Protein AF-A0A7S4VR65-F1 (afdb_monomer)

Secondary structure (DSSP, 8-state):
---HHHHHHHHH--TTS----STT-HHHHHHHHHHHHHHHHTT---SSS---SHHHHHHHHHHHHHHHHHHHHHHHHHHHHHHHHHHHHHHHHHHHHHHHHHHHHHTTS-GGGGT---HHHHHHHHHHHHHHHHHHHHHTTS-------SS-TT-GGGGGS-HHHHHHHHHHHHHHHHHTSTTTSTTTS-HHHHHHHHHH-------TT-----SSTT-TT-S--EE--SSEEEEESS-TT--------EEEEETT-EESHHHHHHHTT----

Structure (mmCIF, N/CA/C/O backbone):
data_AF-A0A7S4VR65-F1
#
_entry.id   AF-A0A7S4VR65-F1
#
loop_
_atom_site.group_PDB
_atom_site.id
_atom_site.type_symbol
_atom_site.label_atom_id
_atom_site.label_alt_id
_atom_site.label_comp_id
_atom_site.label_asym_id
_atom_site.label_entity_id
_atom_site.label_seq_id
_atom_site.pdbx_PDB_ins_code
_atom_site.Cartn_x
_atom_site.Cartn_y
_atom_site.Cartn_z
_atom_site.occupancy
_atom_site.B_iso_or_equiv
_atom_site.auth_seq_id
_atom_site.auth_comp_id
_atom_site.auth_asym_id
_atom_site.auth_atom_id
_atom_site.pdbx_PDB_model_num
ATOM 1 N N . ARG A 1 1 ? 25.506 2.564 -49.498 1.00 58.53 1 ARG A N 1
ATOM 2 C CA . ARG A 1 1 ? 24.181 1.894 -49.410 1.00 58.53 1 ARG A CA 1
ATOM 3 C C . ARG A 1 1 ? 23.231 2.869 -48.730 1.00 58.53 1 ARG A C 1
ATOM 5 O O . ARG A 1 1 ? 23.648 3.461 -47.743 1.00 58.53 1 ARG A O 1
ATOM 12 N N . ASN A 1 2 ? 22.026 3.068 -49.264 1.00 75.62 2 ASN A N 1
ATOM 13 C CA . ASN A 1 2 ? 21.036 3.953 -48.647 1.00 75.62 2 ASN A CA 1
ATOM 14 C C . ASN A 1 2 ? 20.451 3.271 -47.409 1.00 75.62 2 ASN A C 1
ATOM 16 O O . ASN A 1 2 ? 19.831 2.218 -47.537 1.00 75.62 2 ASN A O 1
ATOM 20 N N . ASN A 1 3 ? 20.673 3.877 -46.246 1.00 84.75 3 ASN A N 1
ATOM 21 C CA . ASN A 1 3 ? 20.182 3.431 -44.945 1.00 84.75 3 ASN A CA 1
ATOM 22 C C . ASN A 1 3 ? 19.358 4.569 -44.321 1.00 84.75 3 ASN A C 1
ATOM 24 O O . ASN A 1 3 ? 19.539 5.731 -44.690 1.00 84.75 3 ASN A O 1
ATOM 28 N N . TRP A 1 4 ? 18.528 4.263 -43.328 1.00 86.25 4 TRP A N 1
ATOM 29 C CA . TRP A 1 4 ? 17.718 5.239 -42.584 1.00 86.25 4 TRP A CA 1
ATOM 30 C C . TRP A 1 4 ? 18.481 6.471 -42.050 1.00 86.25 4 TRP A C 1
ATOM 32 O O . TRP A 1 4 ? 17.972 7.581 -42.144 1.00 86.25 4 TRP A O 1
ATOM 42 N N . ILE A 1 5 ? 19.726 6.323 -41.576 1.00 86.75 5 ILE A N 1
ATOM 43 C CA . ILE A 1 5 ? 20.562 7.456 -41.113 1.00 86.75 5 ILE A CA 1
ATOM 44 C C . ILE A 1 5 ? 20.920 8.407 -42.264 1.00 86.75 5 ILE A C 1
ATOM 46 O O . ILE A 1 5 ? 20.886 9.621 -42.096 1.00 86.75 5 ILE A O 1
ATOM 50 N N . LEU A 1 6 ? 21.242 7.861 -43.441 1.00 87.00 6 LEU A N 1
ATOM 51 C CA . LEU A 1 6 ? 21.555 8.668 -44.623 1.00 87.00 6 LEU A CA 1
ATOM 52 C C . LEU A 1 6 ? 20.297 9.374 -45.144 1.00 87.00 6 LEU A C 1
ATOM 54 O O . LEU A 1 6 ? 20.358 10.530 -45.545 1.00 87.00 6 LEU A O 1
ATOM 58 N N . PHE A 1 7 ? 19.150 8.690 -45.101 1.00 86.56 7 PHE A N 1
ATOM 59 C CA . PHE A 1 7 ? 17.857 9.283 -45.437 1.00 86.56 7 PHE A CA 1
ATOM 60 C C . PHE A 1 7 ? 17.482 10.414 -44.471 1.00 86.56 7 PHE A C 1
ATOM 62 O O . PHE A 1 7 ? 17.025 11.466 -44.908 1.00 86.56 7 PHE A O 1
ATOM 69 N N . TRP A 1 8 ? 17.715 10.227 -43.171 1.00 88.25 8 TRP A N 1
ATOM 70 C CA . TRP A 1 8 ? 17.503 11.269 -42.172 1.00 88.25 8 TRP A CA 1
ATOM 71 C C . TRP A 1 8 ? 18.393 12.487 -42.429 1.00 88.25 8 TRP A C 1
ATOM 73 O O . TRP A 1 8 ? 17.874 13.600 -42.480 1.00 88.25 8 TRP A O 1
ATOM 83 N N . TYR A 1 9 ? 19.693 12.269 -42.658 1.00 87.56 9 TYR A N 1
ATOM 84 C CA . TYR A 1 9 ? 20.660 13.331 -42.943 1.00 87.56 9 TYR A CA 1
ATOM 85 C C . TYR A 1 9 ? 20.252 14.156 -44.166 1.00 87.56 9 TYR A C 1
ATOM 87 O O . TYR A 1 9 ? 20.138 15.371 -44.076 1.00 87.56 9 TYR A O 1
ATOM 95 N N . ASN A 1 10 ? 19.928 13.501 -45.282 1.00 86.69 10 ASN A N 1
ATOM 96 C CA . ASN A 1 10 ? 19.570 14.196 -46.520 1.00 86.69 10 ASN A CA 1
ATOM 97 C C . ASN A 1 10 ? 18.303 15.060 -46.405 1.00 86.69 10 ASN A C 1
ATOM 99 O O . ASN A 1 10 ? 18.143 15.989 -47.189 1.00 86.69 10 ASN A O 1
ATOM 103 N N . ASN A 1 11 ? 17.398 14.739 -45.475 1.00 84.94 11 ASN A N 1
ATOM 104 C CA . ASN A 1 11 ? 16.114 15.431 -45.332 1.00 84.94 11 ASN A CA 1
ATOM 105 C C . ASN A 1 11 ? 16.071 16.439 -44.176 1.00 84.94 11 ASN A C 1
ATOM 107 O O . ASN A 1 11 ? 15.235 17.335 -44.209 1.00 84.94 11 ASN A O 1
ATOM 111 N N . ASN A 1 12 ? 16.898 16.267 -43.140 1.00 84.00 12 ASN A N 1
ATOM 112 C CA . ASN A 1 12 ? 16.784 17.022 -41.884 1.00 84.00 12 ASN A CA 1
ATOM 113 C C . ASN A 1 12 ? 18.068 17.759 -41.482 1.00 84.00 12 ASN A C 1
ATOM 115 O O . ASN A 1 12 ? 18.060 18.453 -40.470 1.00 84.00 12 ASN A O 1
ATOM 119 N N . TYR A 1 13 ? 19.182 17.569 -42.194 1.00 84.50 13 TYR A N 1
ATOM 120 C CA . TYR A 1 13 ? 20.439 18.212 -41.828 1.00 84.50 13 TYR A CA 1
ATOM 121 C C . TYR A 1 13 ? 20.474 19.674 -42.283 1.00 84.50 13 TYR A C 1
ATOM 123 O O . TYR A 1 13 ? 20.387 19.962 -43.476 1.00 84.50 13 TYR A O 1
ATOM 131 N N . GLU A 1 14 ? 20.685 20.575 -41.327 1.00 84.75 14 GLU A N 1
ATOM 132 C CA . GLU A 1 14 ? 21.069 21.966 -41.562 1.00 84.75 14 GLU A CA 1
ATOM 133 C C . GLU A 1 14 ? 22.489 22.218 -41.030 1.00 84.75 14 GLU A C 1
ATOM 135 O O . GLU A 1 14 ? 22.964 21.542 -40.109 1.00 84.75 14 GLU A O 1
ATOM 140 N N . GLU A 1 15 ? 23.190 23.187 -41.622 1.00 76.88 15 GLU A N 1
ATOM 141 C CA . GLU A 1 15 ? 24.575 23.507 -41.269 1.00 76.88 15 GLU A CA 1
ATOM 142 C C . GLU A 1 15 ? 24.673 23.938 -39.791 1.00 76.88 15 GLU A C 1
ATOM 144 O O . GLU A 1 15 ? 24.062 24.917 -39.369 1.00 76.88 15 GLU A O 1
ATOM 149 N N . GLY A 1 16 ? 25.419 23.168 -38.987 1.00 76.69 16 GLY A N 1
ATOM 150 C CA . GLY A 1 16 ? 25.551 23.358 -37.534 1.00 76.69 16 GLY A CA 1
ATOM 151 C C . GLY A 1 16 ? 24.756 22.377 -36.658 1.00 76.69 16 GLY A C 1
ATOM 152 O O . GLY A 1 16 ? 24.923 22.391 -35.438 1.00 76.69 16 GLY A O 1
ATOM 153 N N . MET A 1 17 ? 23.931 21.501 -37.242 1.00 83.00 17 MET A N 1
ATOM 154 C CA . MET A 1 17 ? 23.248 20.426 -36.507 1.00 83.00 17 MET A CA 1
ATOM 155 C C . MET A 1 17 ? 24.135 19.186 -36.299 1.00 83.00 17 MET A C 1
ATOM 157 O O . MET A 1 17 ? 25.224 19.068 -36.863 1.00 83.00 17 MET A O 1
ATOM 161 N N . ILE A 1 18 ? 23.630 18.237 -35.498 1.00 82.25 18 ILE A N 1
ATOM 162 C CA . ILE A 1 18 ? 24.239 16.917 -35.263 1.00 82.25 18 ILE A CA 1
ATOM 163 C C . ILE A 1 18 ? 24.538 16.256 -36.612 1.00 82.25 18 ILE A C 1
ATOM 165 O O . ILE A 1 18 ? 23.624 16.047 -37.416 1.00 82.25 18 ILE A O 1
ATOM 169 N N . ASN A 1 19 ? 25.801 15.896 -36.845 1.00 85.69 19 ASN A N 1
ATOM 170 C CA . ASN A 1 19 ? 26.215 15.254 -38.083 1.00 85.69 19 ASN A CA 1
ATOM 171 C C . ASN A 1 19 ? 26.571 13.783 -37.805 1.00 85.69 19 ASN A C 1
ATOM 173 O O . ASN A 1 19 ? 27.570 13.500 -37.155 1.00 85.69 19 ASN A O 1
ATOM 177 N N . PRO A 1 20 ? 25.757 12.815 -38.259 1.00 83.38 20 PRO A N 1
ATOM 178 C CA . PRO A 1 20 ? 26.041 11.397 -38.069 1.00 83.38 20 PRO A CA 1
ATOM 179 C C . PRO A 1 20 ? 26.950 10.806 -39.167 1.00 83.38 20 PRO A C 1
ATOM 181 O O . PRO A 1 20 ? 27.179 9.590 -39.159 1.00 83.38 20 PRO A O 1
ATOM 184 N N . ILE A 1 21 ? 27.415 11.610 -40.137 1.00 83.12 21 ILE A N 1
ATOM 185 C CA . ILE A 1 21 ? 28.152 11.169 -41.329 1.00 83.12 21 ILE A CA 1
ATOM 186 C C . ILE A 1 21 ? 29.557 11.784 -41.366 1.00 83.12 21 ILE A C 1
ATOM 188 O O . ILE A 1 21 ? 29.751 12.933 -41.752 1.00 83.12 21 ILE A O 1
ATOM 192 N N . GLY A 1 22 ? 30.564 10.960 -41.081 1.00 77.56 22 GLY A N 1
ATOM 193 C CA . GLY A 1 22 ? 31.974 11.322 -41.217 1.00 77.56 22 GLY A CA 1
ATOM 194 C C . GLY A 1 22 ? 32.870 10.426 -40.368 1.00 77.56 22 GLY A C 1
ATOM 195 O O . GLY A 1 22 ? 32.427 9.865 -39.361 1.00 77.56 22 GLY A O 1
ATOM 196 N N . GLU A 1 23 ? 34.135 10.274 -40.760 1.00 68.69 23 GLU A N 1
ATOM 197 C CA . GLU A 1 23 ? 35.121 9.605 -39.909 1.00 68.69 23 GLU A CA 1
ATOM 198 C C . GLU A 1 23 ? 35.407 10.490 -38.684 1.00 68.69 23 GLU A C 1
ATOM 200 O O . GLU A 1 23 ? 35.883 11.613 -38.815 1.00 68.69 23 GLU A O 1
ATOM 205 N N . GLY A 1 24 ? 35.047 10.006 -37.488 1.00 77.06 24 GLY A N 1
ATOM 206 C CA . GLY A 1 24 ? 35.218 10.722 -36.214 1.00 77.06 24 GLY A CA 1
ATOM 207 C C . GLY A 1 24 ? 33.921 11.175 -35.528 1.00 77.06 24 GLY A C 1
ATOM 208 O O . GLY A 1 24 ? 33.948 11.493 -34.342 1.00 77.06 24 GLY A O 1
ATOM 209 N N . GLN A 1 25 ? 32.767 11.121 -36.199 1.00 81.19 25 GLN A N 1
ATOM 210 C CA . GLN A 1 25 ? 31.475 11.588 -35.657 1.00 81.19 25 GLN A CA 1
ATOM 211 C C . GLN A 1 25 ? 30.667 10.486 -34.939 1.00 81.19 25 GLN A C 1
ATOM 213 O O . GLN A 1 25 ? 29.448 10.358 -35.064 1.00 81.19 25 GLN A O 1
ATOM 218 N N . ASN A 1 26 ? 31.358 9.649 -34.161 1.00 85.75 26 ASN A N 1
ATOM 219 C CA . ASN A 1 26 ? 30.746 8.495 -33.489 1.00 85.75 26 ASN A CA 1
ATOM 220 C C . ASN A 1 26 ? 29.729 8.902 -32.411 1.00 85.75 26 ASN A C 1
ATOM 222 O O . ASN A 1 26 ? 28.721 8.222 -32.223 1.00 85.75 26 ASN A O 1
ATOM 226 N N . LEU A 1 27 ? 29.996 10.009 -31.713 1.00 88.44 27 LEU A N 1
ATOM 227 C CA . LEU A 1 27 ? 29.155 10.517 -30.630 1.00 88.44 27 LEU A CA 1
ATOM 228 C C . LEU A 1 27 ? 27.811 11.030 -31.158 1.00 88.44 27 LEU A C 1
ATOM 230 O O . LEU A 1 27 ? 26.766 10.631 -30.655 1.00 88.44 27 LEU A O 1
ATOM 234 N N . ASP A 1 28 ? 27.831 11.817 -32.228 1.00 88.75 28 ASP A N 1
ATOM 235 C CA . ASP A 1 28 ? 26.636 12.341 -32.895 1.00 88.75 28 ASP A CA 1
ATOM 236 C C . ASP A 1 28 ? 25.732 11.214 -33.406 1.00 88.75 28 ASP A C 1
ATOM 238 O O . ASP A 1 28 ? 24.516 11.208 -33.192 1.00 88.75 28 ASP A O 1
ATOM 242 N N . ARG A 1 29 ? 26.342 10.188 -34.008 1.00 88.56 29 ARG A N 1
ATOM 243 C CA . ARG A 1 29 ? 25.630 8.992 -34.465 1.00 88.56 29 ARG A CA 1
ATOM 244 C C . ARG A 1 29 ? 25.029 8.193 -33.305 1.00 88.56 29 ARG A C 1
ATOM 246 O O . ARG A 1 29 ? 23.911 7.687 -33.432 1.00 88.56 29 ARG A O 1
ATOM 253 N N . TYR A 1 30 ? 25.737 8.099 -32.180 1.00 90.62 30 TYR A N 1
ATOM 254 C CA . TYR A 1 30 ? 25.224 7.469 -30.965 1.00 90.62 30 TYR A CA 1
ATOM 255 C C . TYR A 1 30 ? 24.029 8.244 -30.401 1.00 90.62 30 TYR A C 1
ATOM 257 O O . TYR A 1 30 ? 22.978 7.642 -30.187 1.00 90.62 30 TYR A O 1
ATOM 265 N N . ILE A 1 31 ? 24.141 9.567 -30.248 1.00 91.06 31 ILE A N 1
ATOM 266 C CA . ILE A 1 31 ? 23.064 10.432 -29.745 1.00 91.06 31 ILE A CA 1
ATOM 267 C C . ILE A 1 31 ? 21.811 10.301 -30.613 1.00 91.06 31 ILE A C 1
ATOM 269 O O . ILE A 1 31 ? 20.722 10.107 -30.076 1.00 91.06 31 ILE A O 1
ATOM 273 N N . LEU A 1 32 ? 21.953 10.323 -31.942 1.00 89.81 32 LEU A N 1
ATOM 274 C CA . LEU A 1 32 ? 20.825 10.158 -32.860 1.00 89.81 32 LEU A CA 1
ATOM 275 C C . LEU A 1 32 ? 20.142 8.786 -32.698 1.00 89.81 32 LEU A C 1
ATOM 277 O O . LEU A 1 32 ? 18.915 8.696 -32.636 1.00 89.81 32 LEU A O 1
ATOM 281 N N . SER A 1 33 ? 20.926 7.708 -32.577 1.00 90.00 33 SER A N 1
ATOM 282 C CA . SER A 1 33 ? 20.391 6.354 -32.360 1.00 90.00 33 SER A CA 1
ATOM 283 C C . SER A 1 33 ? 19.746 6.171 -30.978 1.00 90.00 33 SER A C 1
ATOM 285 O O . SER A 1 33 ? 18.734 5.478 -30.838 1.00 90.00 33 SER A O 1
ATOM 287 N N . MET A 1 34 ? 20.289 6.836 -29.956 1.00 91.12 34 MET A N 1
ATOM 288 C CA . MET A 1 34 ? 19.750 6.847 -28.602 1.00 91.12 34 MET A CA 1
ATOM 289 C C . MET A 1 34 ? 18.440 7.632 -28.555 1.00 91.12 34 MET A C 1
ATOM 291 O O . MET A 1 34 ? 17.472 7.148 -27.974 1.00 91.12 34 MET A O 1
ATOM 295 N N . PHE A 1 35 ? 18.366 8.778 -29.237 1.00 90.38 35 PHE A N 1
ATOM 296 C CA . PHE A 1 35 ? 17.133 9.543 -29.400 1.00 90.38 35 PHE A CA 1
ATOM 297 C C . PHE A 1 35 ? 16.031 8.685 -30.034 1.00 90.38 35 PHE A C 1
ATOM 299 O O . PHE A 1 35 ? 14.940 8.587 -29.469 1.00 90.38 35 PHE A O 1
ATOM 306 N N . TRP A 1 36 ? 16.339 7.970 -31.127 1.00 90.25 36 TRP A N 1
ATOM 307 C CA . TRP A 1 36 ? 15.396 7.033 -31.752 1.00 90.25 36 TRP A CA 1
ATOM 308 C C . TRP A 1 36 ? 14.948 5.901 -30.805 1.00 90.25 36 TRP A C 1
ATOM 310 O O . TRP A 1 36 ? 13.782 5.497 -30.788 1.00 90.25 36 TRP A O 1
ATOM 320 N N . SER A 1 37 ? 15.860 5.396 -29.978 1.00 91.12 37 SER A N 1
ATOM 321 C CA . SER A 1 37 ? 15.546 4.337 -29.013 1.00 91.12 37 SER A CA 1
ATOM 322 C C . SER A 1 37 ? 14.635 4.852 -27.891 1.00 91.12 37 SER A C 1
ATOM 324 O O . SER A 1 37 ? 13.654 4.196 -27.539 1.00 91.12 37 SER A O 1
ATOM 326 N N . ILE A 1 38 ? 14.898 6.061 -27.378 1.00 91.25 38 ILE A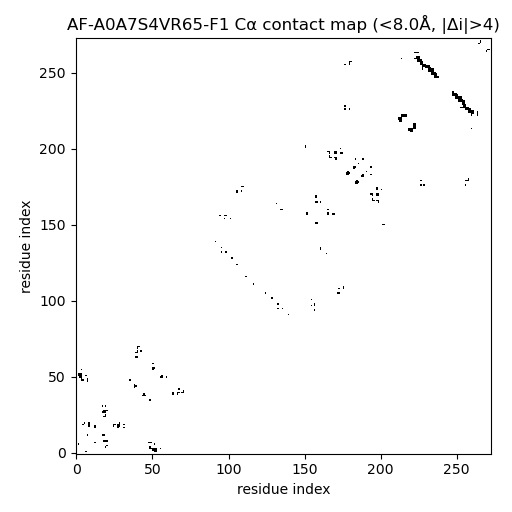 N 1
ATOM 327 C CA . ILE A 1 38 ? 14.102 6.703 -26.323 1.00 91.25 38 ILE A CA 1
ATOM 328 C C . ILE A 1 38 ? 12.681 6.997 -26.810 1.00 91.25 38 ILE A C 1
ATOM 330 O O . ILE A 1 38 ? 11.725 6.664 -26.111 1.00 91.25 38 ILE A O 1
ATOM 334 N N . GLN A 1 39 ? 12.502 7.564 -28.009 1.00 91.50 39 GLN A N 1
ATOM 335 C CA . GLN A 1 39 ? 11.152 7.819 -28.543 1.00 91.50 39 GLN A CA 1
ATOM 336 C C . GLN A 1 39 ? 10.346 6.525 -28.732 1.00 91.50 39 GLN A C 1
ATOM 338 O O . GLN A 1 39 ? 9.122 6.552 -28.628 1.00 91.50 39 GLN A O 1
ATOM 343 N N . THR A 1 40 ? 11.027 5.408 -29.011 1.00 90.62 40 THR A N 1
ATOM 344 C CA . THR A 1 40 ? 10.400 4.107 -29.261 1.00 90.62 40 THR A CA 1
ATOM 345 C C . THR A 1 40 ? 9.966 3.455 -27.954 1.00 90.62 40 THR A C 1
ATOM 347 O O . THR A 1 40 ? 8.820 3.032 -27.838 1.00 90.62 40 THR A O 1
ATOM 350 N N . ILE A 1 41 ? 10.838 3.433 -26.938 1.00 90.62 41 ILE A N 1
ATOM 351 C CA . ILE A 1 41 ? 10.514 2.838 -25.632 1.00 90.62 41 ILE A CA 1
ATOM 352 C C . ILE A 1 41 ? 9.454 3.639 -24.870 1.00 90.62 41 ILE A C 1
ATOM 354 O O . ILE A 1 41 ? 8.593 3.056 -24.222 1.00 90.62 41 ILE A O 1
ATOM 358 N N . THR A 1 42 ? 9.470 4.968 -24.995 1.00 89.25 42 THR A N 1
ATOM 359 C CA . THR A 1 42 ? 8.482 5.854 -24.354 1.00 89.25 42 THR A CA 1
ATOM 360 C C . THR A 1 42 ? 7.198 6.015 -25.166 1.00 89.25 42 THR A C 1
ATOM 362 O O . THR A 1 42 ? 6.263 6.662 -24.703 1.00 89.25 42 THR A O 1
ATOM 365 N N . SER A 1 43 ? 7.130 5.426 -26.366 1.00 87.00 43 SER A N 1
ATOM 366 C CA . SER A 1 43 ? 5.993 5.541 -27.289 1.00 87.00 43 SER A CA 1
ATOM 367 C C . SER A 1 43 ? 5.618 6.986 -27.668 1.00 87.00 43 SER A C 1
ATOM 369 O O . SER A 1 43 ? 4.476 7.240 -28.040 1.00 87.00 43 SER A O 1
ATOM 371 N N . ILE A 1 44 ? 6.561 7.938 -27.600 1.00 91.31 44 ILE A N 1
ATOM 372 C CA . ILE A 1 44 ? 6.337 9.328 -28.043 1.00 91.31 44 ILE A CA 1
ATOM 373 C C . ILE A 1 44 ? 6.289 9.395 -29.574 1.00 91.31 44 ILE A C 1
ATOM 375 O O . ILE A 1 44 ? 5.391 10.007 -30.141 1.00 91.31 44 ILE A O 1
ATOM 379 N N . GLY A 1 45 ? 7.267 8.761 -30.233 1.00 85.38 45 GLY A N 1
ATOM 380 C CA . GLY A 1 45 ? 7.282 8.544 -31.683 1.00 85.38 45 GLY A CA 1
ATOM 381 C C . GLY A 1 45 ? 7.052 9.783 -32.559 1.00 85.38 45 GLY A C 1
ATOM 382 O O . GLY A 1 45 ? 6.121 9.787 -33.355 1.00 85.38 45 GLY A O 1
ATOM 383 N N . TYR A 1 46 ? 7.930 10.792 -32.502 1.00 86.44 46 TYR A N 1
ATOM 384 C CA . TYR A 1 46 ? 7.818 12.006 -33.337 1.00 86.44 46 TYR A CA 1
ATOM 385 C C . TYR A 1 46 ? 7.836 11.755 -34.858 1.00 86.44 46 TYR A C 1
ATOM 387 O O . TYR A 1 46 ? 7.461 12.633 -35.629 1.00 86.44 46 TYR A O 1
ATOM 395 N N . GLY A 1 47 ? 8.295 10.581 -35.306 1.00 84.25 47 GLY A N 1
ATOM 396 C CA . GLY A 1 47 ? 8.298 10.193 -36.722 1.00 84.25 47 GLY A CA 1
ATOM 397 C C . GLY A 1 47 ? 9.403 10.834 -37.569 1.00 84.25 47 GLY A C 1
ATOM 398 O O . GLY A 1 47 ? 9.444 10.624 -38.777 1.00 84.25 47 GLY A O 1
ATOM 399 N N . ASN A 1 48 ? 10.324 11.573 -36.952 1.00 83.44 48 ASN A N 1
ATOM 400 C CA . ASN A 1 48 ? 11.440 12.236 -37.628 1.00 83.44 48 ASN A CA 1
ATOM 401 C C . ASN A 1 48 ? 12.492 11.252 -38.169 1.00 83.44 48 ASN A C 1
ATOM 403 O O . ASN A 1 48 ? 13.104 11.515 -39.198 1.00 83.44 48 ASN A O 1
ATOM 407 N N . ILE A 1 49 ? 12.702 10.117 -37.499 1.00 87.25 49 ILE A N 1
ATOM 408 C CA . ILE A 1 49 ? 13.620 9.055 -37.929 1.00 87.25 49 ILE A CA 1
ATOM 409 C C . ILE A 1 49 ? 12.787 7.830 -38.312 1.00 87.25 49 ILE A C 1
ATOM 411 O O . ILE A 1 49 ? 12.187 7.183 -37.448 1.00 87.25 49 ILE A O 1
ATOM 415 N N . SER A 1 50 ? 12.758 7.509 -39.606 1.00 85.19 50 SER A N 1
ATOM 416 C CA . SER A 1 50 ? 11.962 6.417 -40.169 1.00 85.19 50 SER A CA 1
ATOM 417 C C . SER A 1 50 ? 12.828 5.398 -40.928 1.00 85.19 50 SER A C 1
ATOM 419 O O . SER A 1 50 ? 13.837 5.769 -41.537 1.00 85.19 50 SER A O 1
ATOM 421 N N . PRO A 1 51 ? 12.470 4.099 -40.892 1.00 86.62 51 PRO A N 1
ATOM 422 C CA . PRO A 1 51 ? 13.146 3.077 -41.685 1.00 86.62 51 PRO A CA 1
ATOM 423 C C . PRO A 1 51 ? 13.041 3.368 -43.188 1.00 86.62 51 PRO A C 1
ATOM 425 O O . PRO A 1 51 ? 11.970 3.727 -43.678 1.00 86.62 51 PRO A O 1
ATOM 428 N N . PHE A 1 52 ? 14.125 3.164 -43.941 1.00 86.50 52 PHE A N 1
ATOM 429 C CA . PHE A 1 52 ? 14.118 3.378 -45.393 1.00 86.50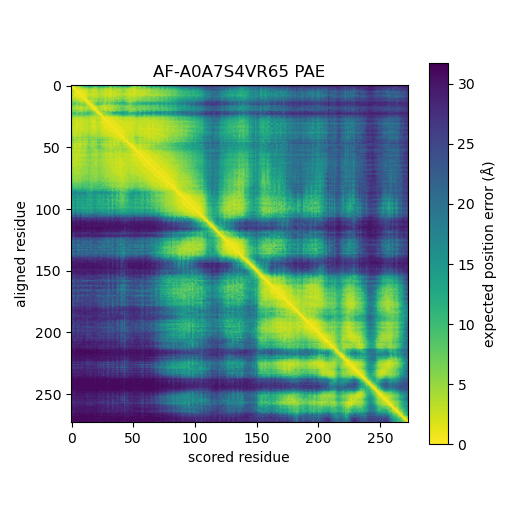 52 PHE A CA 1
ATOM 430 C C . PHE A 1 52 ? 14.074 2.051 -46.157 1.00 86.50 52 PHE A C 1
ATOM 432 O O . PHE A 1 52 ? 13.322 1.883 -47.116 1.00 86.50 52 PHE A O 1
ATOM 439 N N . THR A 1 53 ? 14.860 1.067 -45.723 1.00 90.62 53 THR A N 1
ATOM 440 C CA . THR A 1 53 ? 14.947 -0.235 -46.395 1.00 90.62 53 THR A CA 1
ATOM 441 C C . THR A 1 53 ? 13.949 -1.246 -45.830 1.00 90.62 53 THR A C 1
ATOM 443 O O . THR A 1 53 ? 13.587 -1.205 -44.657 1.00 90.62 53 THR A O 1
ATOM 446 N N . ARG A 1 54 ? 13.540 -2.229 -46.649 1.00 89.00 54 ARG A N 1
ATOM 447 C CA . ARG A 1 54 ? 12.625 -3.309 -46.220 1.00 89.00 54 ARG A CA 1
ATOM 448 C C . ARG A 1 54 ? 13.113 -4.054 -44.972 1.00 89.00 54 ARG A C 1
ATOM 450 O O . ARG A 1 54 ? 12.297 -4.448 -44.150 1.00 89.00 54 ARG A O 1
ATOM 457 N N . LEU A 1 55 ? 14.426 -4.243 -44.833 1.00 89.81 55 LEU A N 1
ATOM 458 C CA . LEU A 1 55 ? 15.007 -4.887 -43.653 1.00 89.81 55 LEU A CA 1
ATOM 459 C C . LEU A 1 55 ? 14.875 -3.999 -42.412 1.00 89.81 55 LEU A C 1
ATOM 461 O O . LEU A 1 55 ? 14.449 -4.486 -41.371 1.00 89.81 55 LEU A O 1
ATOM 465 N N . GLU A 1 56 ? 15.180 -2.704 -42.523 1.00 89.50 56 GLU A N 1
ATOM 466 C CA . GLU A 1 56 ? 15.018 -1.753 -41.415 1.00 89.50 56 GLU A CA 1
ATOM 467 C C . GLU A 1 56 ? 13.555 -1.661 -40.956 1.00 89.50 56 GLU A C 1
ATOM 469 O O . GLU A 1 56 ? 13.315 -1.556 -39.759 1.00 89.50 56 GLU A O 1
ATOM 474 N N . TRP A 1 57 ? 12.580 -1.758 -41.871 1.00 90.69 57 TRP A N 1
ATOM 475 C CA . TRP A 1 57 ? 11.156 -1.821 -41.516 1.00 90.69 57 TRP A CA 1
ATOM 476 C C . TRP A 1 57 ? 10.826 -3.051 -40.664 1.00 90.69 57 TRP A C 1
ATOM 478 O O . TRP A 1 57 ? 10.210 -2.912 -39.612 1.00 90.69 57 TRP A O 1
ATOM 488 N N . TRP A 1 58 ? 11.290 -4.239 -41.064 1.00 93.75 58 TRP A N 1
ATOM 489 C CA . TRP A 1 58 ? 11.092 -5.467 -40.284 1.00 93.75 58 TRP A CA 1
ATOM 490 C C . TRP A 1 58 ? 11.729 -5.388 -38.895 1.00 93.75 58 TRP A C 1
ATOM 492 O O . TRP A 1 58 ? 11.073 -5.695 -37.899 1.00 93.75 58 TRP A O 1
ATOM 502 N N . PHE A 1 59 ? 12.985 -4.942 -38.813 1.00 90.00 59 PHE A N 1
ATOM 503 C CA . PHE A 1 59 ? 13.660 -4.773 -37.527 1.00 90.00 59 PHE A CA 1
ATOM 504 C C . PHE A 1 59 ? 12.965 -3.713 -36.666 1.00 90.00 59 PHE A C 1
ATOM 506 O O . PHE A 1 59 ? 12.684 -3.976 -35.500 1.00 90.00 59 PHE A O 1
ATOM 513 N N . GLY A 1 60 ? 12.625 -2.557 -37.239 1.00 89.38 60 GLY A N 1
ATOM 514 C CA . GLY A 1 60 ? 11.923 -1.480 -36.546 1.00 89.38 60 GLY A CA 1
ATOM 515 C C . GLY A 1 60 ? 10.597 -1.944 -35.945 1.00 89.38 60 GLY A C 1
ATOM 516 O O . GLY A 1 60 ? 10.357 -1.718 -34.763 1.00 89.38 60 GLY A O 1
ATOM 517 N N . SER A 1 61 ? 9.778 -2.671 -36.711 1.00 91.00 61 SER A N 1
ATOM 518 C CA . SER A 1 61 ? 8.506 -3.213 -36.220 1.00 91.00 61 SER A CA 1
ATOM 519 C C . SER A 1 61 ? 8.686 -4.216 -35.076 1.00 91.00 61 SER A C 1
ATOM 521 O O . SER A 1 61 ? 7.964 -4.137 -34.084 1.00 91.00 61 SER A O 1
ATOM 523 N N . ILE A 1 62 ? 9.663 -5.127 -35.160 1.00 93.31 62 ILE A N 1
ATOM 524 C CA . ILE A 1 62 ? 9.942 -6.090 -34.080 1.00 93.31 62 ILE A CA 1
ATOM 525 C C . ILE A 1 62 ? 10.408 -5.364 -32.811 1.00 93.31 62 ILE A C 1
ATOM 527 O O . ILE A 1 62 ? 9.920 -5.651 -31.718 1.00 93.31 62 ILE A O 1
ATOM 531 N N . PHE A 1 63 ? 11.316 -4.394 -32.945 1.00 90.75 63 PHE A N 1
ATOM 532 C CA . PHE A 1 63 ? 11.812 -3.616 -31.809 1.00 90.75 63 PHE A CA 1
ATOM 533 C C . PHE A 1 63 ? 10.722 -2.752 -31.171 1.00 90.75 63 PHE A C 1
ATOM 535 O O . PHE A 1 63 ? 10.681 -2.648 -29.946 1.00 90.75 63 PHE A O 1
ATOM 542 N N . MET A 1 64 ? 9.815 -2.178 -31.963 1.00 90.94 64 MET A N 1
ATOM 543 C CA . MET A 1 64 ? 8.656 -1.443 -31.449 1.00 90.94 64 MET A CA 1
ATOM 544 C C . MET A 1 64 ? 7.716 -2.350 -30.645 1.00 90.94 64 MET A C 1
ATOM 546 O O . MET A 1 64 ? 7.311 -1.974 -29.546 1.00 90.94 64 MET A O 1
ATOM 550 N N . LEU A 1 65 ? 7.429 -3.567 -31.127 1.00 93.44 65 LEU A N 1
ATOM 551 C CA . LEU A 1 65 ? 6.619 -4.543 -30.385 1.00 93.44 65 LEU A CA 1
ATOM 552 C C . LEU A 1 65 ? 7.272 -4.942 -29.055 1.00 93.44 65 LEU A C 1
ATOM 554 O O . LEU A 1 65 ? 6.619 -4.912 -28.013 1.00 93.44 65 LEU A O 1
ATOM 558 N N . LEU A 1 66 ? 8.568 -5.270 -29.072 1.00 93.69 66 LEU A N 1
ATOM 559 C CA . LEU A 1 66 ? 9.314 -5.631 -27.861 1.00 93.69 66 LEU A CA 1
ATOM 560 C C . LEU A 1 66 ? 9.362 -4.477 -26.856 1.00 93.69 66 LEU A C 1
ATOM 562 O O . LEU A 1 66 ? 9.158 -4.686 -25.660 1.00 93.69 66 LEU A O 1
ATOM 566 N N . SER A 1 67 ? 9.588 -3.258 -27.343 1.00 90.81 67 SER A N 1
ATOM 567 C CA . SER A 1 67 ? 9.631 -2.058 -26.507 1.00 90.81 67 SER A CA 1
ATOM 568 C C . SER A 1 67 ? 8.281 -1.783 -25.846 1.00 90.81 67 SER A C 1
ATOM 570 O O . SER A 1 67 ? 8.248 -1.454 -24.664 1.00 90.81 67 SER A O 1
ATOM 572 N N . GLY A 1 68 ? 7.169 -1.999 -26.558 1.00 91.12 68 GLY A N 1
ATOM 573 C CA . GLY A 1 68 ? 5.823 -1.878 -25.995 1.00 91.12 68 GLY A CA 1
ATOM 574 C C . GLY A 1 68 ? 5.555 -2.874 -24.860 1.00 91.12 68 GLY A C 1
ATOM 575 O O . GLY A 1 68 ? 5.030 -2.490 -23.815 1.00 91.12 68 GLY A O 1
ATOM 576 N N . VAL A 1 69 ? 5.973 -4.136 -25.019 1.00 93.25 69 VAL A N 1
ATOM 577 C CA . VAL A 1 69 ? 5.843 -5.160 -23.963 1.00 93.25 69 VAL A CA 1
ATOM 578 C C . VAL A 1 69 ? 6.684 -4.798 -22.736 1.00 93.25 69 VAL A C 1
ATOM 580 O O . VAL A 1 69 ? 6.194 -4.867 -21.608 1.00 93.25 69 VAL A O 1
ATOM 583 N N . LEU A 1 70 ? 7.933 -4.372 -22.945 1.00 92.56 70 LEU A N 1
ATOM 584 C CA . LEU A 1 70 ? 8.812 -3.924 -21.862 1.00 92.56 70 LEU A CA 1
ATOM 585 C C . LEU A 1 70 ? 8.237 -2.706 -21.132 1.00 92.56 70 LEU A C 1
ATOM 587 O O . LEU A 1 70 ? 8.252 -2.662 -19.903 1.00 92.56 70 LEU A O 1
ATOM 591 N N . TRP A 1 71 ? 7.690 -1.740 -21.868 1.00 90.69 71 TRP A N 1
ATOM 592 C CA . TRP A 1 71 ? 7.088 -0.544 -21.289 1.00 90.69 71 TRP A CA 1
ATOM 593 C C . TRP A 1 71 ? 5.853 -0.864 -20.438 1.00 90.69 71 TRP A C 1
ATOM 595 O O . TRP A 1 71 ? 5.737 -0.379 -19.311 1.00 90.69 71 TRP A O 1
ATOM 605 N N . ALA A 1 72 ? 4.977 -1.752 -20.919 1.00 91.38 72 ALA A N 1
ATOM 606 C CA . ALA A 1 72 ? 3.829 -2.231 -20.150 1.00 91.38 72 ALA A CA 1
ATOM 607 C C . ALA A 1 72 ? 4.256 -2.917 -18.840 1.00 91.38 72 ALA A C 1
ATOM 609 O O . ALA A 1 72 ? 3.658 -2.673 -17.790 1.00 91.38 72 ALA A O 1
ATOM 610 N N . TYR A 1 73 ? 5.322 -3.724 -18.877 1.00 93.38 73 TYR A N 1
ATOM 611 C CA . TYR A 1 73 ? 5.888 -4.351 -17.681 1.00 93.38 73 TYR A CA 1
ATOM 612 C C . TYR A 1 73 ? 6.431 -3.319 -16.680 1.00 93.38 73 TYR A C 1
ATOM 614 O O . TYR A 1 73 ? 6.140 -3.410 -15.486 1.00 93.38 73 TYR A O 1
ATOM 622 N N . ILE A 1 74 ? 7.168 -2.307 -17.155 1.00 93.06 74 ILE A N 1
ATOM 623 C CA . ILE A 1 74 ? 7.699 -1.228 -16.306 1.00 93.06 74 ILE A CA 1
ATOM 624 C C . ILE A 1 74 ? 6.556 -0.497 -15.596 1.00 93.06 74 ILE A C 1
ATOM 626 O O . ILE A 1 74 ? 6.589 -0.371 -14.371 1.00 93.06 74 ILE A O 1
ATOM 630 N N . ILE A 1 75 ? 5.518 -0.082 -16.329 1.00 92.25 75 ILE A N 1
ATOM 631 C CA . ILE A 1 75 ? 4.349 0.583 -15.736 1.00 92.25 75 ILE A CA 1
ATOM 632 C C . ILE A 1 75 ? 3.660 -0.331 -14.717 1.00 92.25 75 ILE A C 1
ATOM 634 O O . ILE A 1 75 ? 3.359 0.114 -13.610 1.00 92.25 75 ILE A O 1
ATOM 638 N N . GLY A 1 76 ? 3.452 -1.609 -15.046 1.00 94.06 76 GLY A N 1
ATOM 639 C CA . GLY A 1 76 ? 2.844 -2.571 -14.124 1.00 94.06 76 GLY A CA 1
ATOM 640 C C . GLY A 1 76 ? 3.630 -2.712 -12.819 1.00 94.06 76 GLY A C 1
ATOM 641 O O . GLY A 1 76 ? 3.051 -2.669 -11.733 1.00 94.06 76 GLY A O 1
ATOM 642 N N . SER A 1 77 ? 4.959 -2.798 -12.910 1.00 94.56 77 SER A N 1
ATOM 643 C CA . SER A 1 77 ? 5.832 -2.862 -11.733 1.00 94.56 77 SER A CA 1
ATOM 644 C C . SER A 1 77 ? 5.774 -1.581 -10.892 1.00 94.56 77 SER A C 1
ATOM 646 O O . SER A 1 77 ? 5.687 -1.654 -9.667 1.00 94.56 77 SER A O 1
ATOM 648 N N . LEU A 1 78 ? 5.733 -0.411 -11.539 1.00 94.88 78 LEU A N 1
ATOM 649 C CA . LEU A 1 78 ? 5.642 0.882 -10.868 1.00 94.88 78 LEU A CA 1
ATOM 650 C C . LEU A 1 78 ? 4.325 1.025 -10.098 1.00 94.88 78 LEU A C 1
ATOM 652 O O . LEU A 1 78 ? 4.334 1.454 -8.945 1.00 94.88 78 LEU A O 1
ATOM 656 N N . VAL A 1 79 ? 3.206 0.621 -10.705 1.00 94.38 79 VAL A N 1
ATOM 657 C CA . VAL A 1 79 ? 1.896 0.598 -10.039 1.00 94.38 79 VAL A CA 1
ATOM 658 C C . VAL A 1 79 ? 1.911 -0.364 -8.850 1.00 94.38 79 VAL A C 1
ATOM 660 O O . VAL A 1 79 ? 1.405 -0.012 -7.788 1.00 94.38 79 VAL A O 1
ATOM 663 N N . GLY A 1 80 ? 2.538 -1.538 -8.980 1.00 92.19 80 GLY A N 1
ATOM 664 C CA . GLY A 1 80 ? 2.684 -2.489 -7.874 1.00 92.19 80 GLY A CA 1
ATOM 665 C C . GLY A 1 80 ? 3.453 -1.912 -6.680 1.00 92.19 80 GLY A C 1
ATOM 666 O O . GLY A 1 80 ? 3.015 -2.041 -5.537 1.00 92.19 80 GLY A O 1
ATOM 667 N N . VAL A 1 81 ? 4.562 -1.212 -6.936 1.00 92.38 81 VAL A N 1
ATOM 668 C CA . VAL A 1 81 ? 5.330 -0.518 -5.887 1.00 92.38 81 VAL A CA 1
ATOM 669 C C . VAL A 1 81 ? 4.517 0.621 -5.271 1.00 92.38 81 VAL A C 1
ATOM 671 O O . VAL A 1 81 ? 4.475 0.755 -4.048 1.00 92.38 81 VAL A O 1
ATOM 674 N N . ALA A 1 82 ? 3.833 1.421 -6.091 1.00 91.00 82 ALA A N 1
ATOM 675 C CA . ALA A 1 82 ? 2.988 2.509 -5.608 1.00 91.00 82 ALA A CA 1
ATOM 676 C C . ALA A 1 82 ? 1.848 1.995 -4.715 1.00 91.00 82 ALA A C 1
ATOM 678 O O . ALA A 1 82 ? 1.598 2.566 -3.655 1.00 91.00 82 ALA A O 1
ATOM 679 N N . ALA A 1 83 ? 1.210 0.886 -5.097 1.00 89.69 83 ALA A N 1
ATOM 680 C CA . ALA A 1 83 ? 0.191 0.232 -4.288 1.00 89.69 83 ALA A CA 1
ATOM 681 C C . ALA A 1 83 ? 0.771 -0.254 -2.952 1.00 89.69 83 ALA A C 1
ATOM 683 O O . ALA A 1 83 ? 0.201 0.034 -1.904 1.00 89.69 83 ALA A O 1
ATOM 684 N N . ALA A 1 84 ? 1.942 -0.903 -2.957 1.00 84.62 84 ALA A N 1
ATOM 685 C CA . ALA A 1 84 ? 2.597 -1.368 -1.731 1.00 84.62 84 ALA A CA 1
ATOM 686 C C . ALA A 1 84 ? 2.895 -0.225 -0.740 1.00 84.62 84 ALA A C 1
ATOM 688 O O . ALA A 1 84 ? 2.694 -0.388 0.462 1.00 84.62 84 ALA A O 1
ATOM 689 N N . LEU A 1 85 ? 3.300 0.949 -1.237 1.00 83.38 85 LEU A N 1
ATOM 690 C CA . LEU A 1 85 ? 3.499 2.151 -0.414 1.00 83.38 85 LEU A CA 1
ATOM 691 C C . LEU A 1 85 ? 2.184 2.714 0.158 1.00 83.38 85 LEU A C 1
ATOM 693 O O . LEU A 1 85 ? 2.189 3.409 1.177 1.00 83.38 85 LEU A O 1
ATOM 697 N N . GLN A 1 86 ? 1.050 2.439 -0.485 1.00 83.56 86 GLN A N 1
ATOM 698 C CA . GLN A 1 86 ? -0.265 2.892 -0.034 1.00 83.56 86 GLN A CA 1
ATOM 699 C C . GLN A 1 86 ? -0.909 1.945 0.986 1.00 83.56 86 GLN A C 1
ATOM 701 O O . GLN A 1 86 ? -1.640 2.438 1.845 1.00 83.56 86 GLN A O 1
ATOM 706 N N . VAL A 1 87 ? -0.587 0.643 0.976 1.00 81.94 87 VAL A N 1
ATOM 707 C CA . VAL A 1 87 ? -1.170 -0.359 1.896 1.00 81.94 87 VAL A CA 1
ATOM 708 C C . VAL A 1 87 ? -1.055 0.064 3.364 1.00 81.94 87 VAL A C 1
ATOM 710 O O . VAL A 1 87 ? -2.028 -0.019 4.111 1.00 81.94 87 VAL A O 1
ATOM 713 N N . GLU A 1 88 ? 0.106 0.558 3.801 1.00 71.62 88 GLU A N 1
ATOM 714 C CA . GLU A 1 88 ? 0.299 0.985 5.195 1.00 71.62 88 GLU A CA 1
ATOM 715 C C . GLU A 1 88 ? -0.608 2.172 5.564 1.00 71.62 88 GLU A C 1
ATOM 717 O O . GLU A 1 88 ? -1.215 2.205 6.639 1.00 71.62 88 GLU A O 1
ATOM 722 N N . ASN A 1 89 ? -0.750 3.131 4.647 1.00 77.62 89 ASN A N 1
ATOM 723 C CA . ASN A 1 89 ? -1.610 4.294 4.842 1.00 77.62 89 ASN A CA 1
ATOM 724 C C . ASN A 1 89 ? -3.094 3.906 4.852 1.00 77.62 89 ASN A C 1
ATOM 726 O O . ASN A 1 89 ? -3.863 4.478 5.623 1.00 77.62 89 ASN A O 1
ATOM 730 N N . GLU A 1 90 ? -3.495 2.927 4.041 1.00 78.62 90 GLU A N 1
ATOM 731 C CA . GLU A 1 90 ? -4.856 2.386 4.040 1.00 78.62 90 GLU A CA 1
ATOM 732 C C . GLU A 1 90 ? -5.176 1.648 5.338 1.00 78.62 90 GLU A C 1
ATOM 734 O O . GLU A 1 90 ? -6.198 1.930 5.960 1.00 78.62 90 GLU A O 1
ATOM 739 N N . LEU A 1 91 ? -4.277 0.780 5.814 1.00 79.31 91 LEU A N 1
ATOM 740 C CA . LEU A 1 91 ? -4.434 0.107 7.106 1.00 79.31 91 LEU A CA 1
ATOM 741 C C . LEU A 1 91 ? -4.537 1.113 8.257 1.00 79.31 91 LEU A C 1
ATOM 743 O O . LEU A 1 91 ? -5.356 0.945 9.162 1.00 79.31 91 LEU A O 1
ATOM 747 N N . HIS A 1 92 ? -3.730 2.176 8.225 1.00 72.69 92 HIS A N 1
ATOM 748 C CA . HIS A 1 92 ? -3.821 3.251 9.205 1.00 72.69 92 HIS A CA 1
ATOM 749 C C . HIS A 1 92 ? -5.167 3.980 9.130 1.00 72.69 92 HIS A C 1
ATOM 751 O O . HIS A 1 92 ? -5.794 4.207 10.165 1.00 72.69 92 HIS A O 1
ATOM 757 N N . ARG A 1 93 ? -5.628 4.316 7.920 1.00 81.06 93 ARG A N 1
ATOM 758 C CA . ARG A 1 93 ? -6.913 4.988 7.700 1.00 81.06 93 ARG A CA 1
ATOM 759 C C . ARG A 1 93 ? -8.074 4.145 8.229 1.00 81.06 93 ARG A C 1
ATOM 761 O O . ARG A 1 93 ? -8.861 4.658 9.015 1.00 81.06 93 ARG A O 1
ATOM 768 N N . ASN A 1 94 ? -8.077 2.844 7.941 1.00 82.12 94 ASN A N 1
ATOM 769 C CA . ASN A 1 94 ? -9.080 1.907 8.452 1.00 82.12 94 ASN A CA 1
ATOM 770 C C . ASN A 1 94 ? -9.112 1.877 9.992 1.00 82.12 94 ASN A C 1
ATOM 772 O O . ASN A 1 94 ? -10.184 1.955 10.587 1.00 82.12 94 ASN A O 1
ATOM 776 N N . ARG A 1 95 ? -7.948 1.853 10.662 1.00 75.19 95 ARG A N 1
ATOM 777 C CA . ARG A 1 95 ? -7.883 1.900 12.139 1.00 75.19 95 ARG A CA 1
ATOM 778 C C . ARG A 1 95 ? -8.434 3.204 12.714 1.00 75.19 95 ARG A C 1
ATOM 780 O O . ARG A 1 95 ? -9.092 3.192 13.751 1.00 75.19 95 ARG A O 1
ATOM 787 N N . ILE A 1 96 ? -8.146 4.336 12.075 1.00 78.56 96 ILE A N 1
ATOM 788 C CA . ILE A 1 96 ? -8.685 5.636 12.496 1.00 78.56 96 ILE A CA 1
ATOM 789 C C . ILE A 1 96 ? -10.205 5.682 12.300 1.00 78.56 96 ILE A C 1
ATOM 791 O O . ILE A 1 96 ? -10.908 6.236 13.147 1.00 78.56 96 ILE A O 1
ATOM 795 N N . ASP A 1 97 ? -10.720 5.070 11.238 1.00 82.94 97 ASP A N 1
ATOM 796 C CA . ASP A 1 97 ? -12.158 4.987 10.994 1.00 82.94 97 ASP A CA 1
ATOM 797 C C . ASP A 1 97 ? -12.866 4.118 12.043 1.00 82.94 97 ASP A C 1
ATOM 799 O O . ASP A 1 97 ? -13.864 4.559 12.614 1.00 82.94 97 ASP A O 1
ATOM 803 N N . GLU A 1 98 ? -12.308 2.960 12.410 1.00 79.56 98 GLU A N 1
ATOM 804 C CA . GLU A 1 98 ? -12.822 2.126 13.513 1.00 79.56 98 GLU A CA 1
ATOM 805 C C . GLU A 1 98 ? -12.897 2.901 14.839 1.00 79.56 98 GLU A C 1
ATOM 807 O O . GLU A 1 98 ? -13.875 2.821 15.587 1.00 79.56 98 GLU A O 1
ATOM 812 N N . VAL A 1 99 ? -11.883 3.717 15.117 1.00 80.25 99 VAL A N 1
ATOM 813 C CA . VAL A 1 99 ? -11.841 4.585 16.298 1.00 80.25 99 VAL A CA 1
ATOM 814 C C . VAL A 1 99 ? -12.915 5.657 16.249 1.00 80.25 99 VAL A C 1
ATOM 816 O O . VAL A 1 99 ? -13.566 5.923 17.259 1.00 80.25 99 VAL A O 1
ATOM 819 N N . ASN A 1 100 ? -13.111 6.287 15.092 1.00 83.06 100 ASN A N 1
ATOM 820 C CA . ASN A 1 100 ? -14.164 7.280 14.919 1.00 83.06 100 ASN A CA 1
ATOM 821 C C . ASN A 1 100 ? -15.548 6.650 15.143 1.00 83.06 100 ASN A C 1
ATOM 823 O O . ASN A 1 100 ? -16.396 7.272 15.786 1.00 83.06 100 ASN A O 1
ATOM 827 N N . VAL A 1 101 ? -15.754 5.405 14.699 1.00 82.06 101 VAL A N 1
ATOM 828 C CA . VAL A 1 101 ? -16.972 4.638 14.995 1.00 82.06 101 VAL A CA 1
ATOM 829 C C . VAL A 1 101 ? -17.122 4.421 16.501 1.00 82.06 101 VAL A C 1
ATOM 831 O O . VAL A 1 101 ? -18.176 4.750 17.044 1.00 82.06 101 VAL A O 1
ATOM 834 N N . MET A 1 102 ? -16.081 3.960 17.198 1.00 76.00 102 MET A N 1
ATOM 835 C CA . MET A 1 102 ? -16.113 3.759 18.654 1.00 76.00 102 MET A CA 1
ATOM 836 C C . MET A 1 102 ? -16.434 5.060 19.413 1.00 76.00 102 MET A C 1
ATOM 838 O O . MET A 1 102 ? -17.313 5.082 20.271 1.00 76.00 102 MET A O 1
ATOM 842 N N . ILE A 1 103 ? -15.797 6.175 19.044 1.00 79.50 103 ILE A N 1
ATOM 843 C CA . ILE A 1 103 ? -16.069 7.496 19.635 1.00 79.50 103 ILE A CA 1
ATOM 844 C C . ILE A 1 103 ? -17.525 7.914 19.398 1.00 79.50 103 ILE A C 1
ATOM 846 O O . ILE A 1 103 ? -18.179 8.438 20.300 1.00 79.50 103 ILE A O 1
ATOM 850 N N . SER A 1 104 ? -18.064 7.652 18.204 1.00 78.25 104 SER A N 1
ATOM 851 C CA . SER A 1 104 ? -19.465 7.953 17.900 1.00 78.25 104 SER A CA 1
ATOM 852 C C . SER A 1 104 ? -20.448 7.136 18.746 1.00 78.25 104 SER A C 1
ATOM 854 O O . SER A 1 104 ? -21.557 7.604 19.009 1.00 78.25 104 SER A O 1
ATOM 856 N N . GLN A 1 105 ? -20.058 5.936 19.188 1.00 73.38 105 GLN A N 1
ATOM 857 C CA . GLN A 1 105 ? -20.874 5.123 20.084 1.00 73.38 105 GLN A CA 1
ATOM 858 C C . GLN A 1 105 ? -20.863 5.662 21.510 1.00 73.38 105 GLN A C 1
ATOM 860 O O . GLN A 1 105 ? -21.944 5.809 22.072 1.00 73.38 105 GLN A O 1
ATOM 865 N N . PHE A 1 106 ? -19.701 6.066 22.037 1.00 69.06 106 PHE A N 1
ATOM 866 C CA . PHE A 1 106 ? -19.625 6.772 23.324 1.00 69.06 106 PHE A CA 1
ATOM 867 C C . PHE A 1 106 ? -20.513 8.017 23.345 1.00 69.06 106 PHE A C 1
ATOM 869 O O . PHE A 1 106 ? -21.198 8.287 24.324 1.00 69.06 106 PHE A O 1
ATOM 876 N N . ALA A 1 107 ? -20.564 8.754 22.232 1.00 67.19 107 ALA A N 1
ATOM 877 C CA . ALA A 1 107 ? -21.406 9.940 22.119 1.00 67.19 107 ALA A CA 1
ATOM 878 C C . ALA A 1 107 ? -22.921 9.639 22.091 1.00 67.19 107 ALA A C 1
ATOM 880 O O . ALA A 1 107 ? -23.710 10.564 22.323 1.00 67.19 107 ALA A O 1
ATOM 881 N N . LYS A 1 108 ? -23.319 8.399 21.757 1.00 62.88 108 LYS A N 1
ATOM 882 C CA . LYS A 1 108 ? -24.713 7.926 21.669 1.00 62.88 108 LYS A CA 1
ATOM 883 C C . LYS A 1 108 ? -25.190 7.207 22.934 1.00 62.88 108 LYS A C 1
ATOM 885 O O . LYS A 1 108 ? -26.367 7.327 23.247 1.00 62.88 108 LYS A O 1
ATOM 890 N N . SER A 1 109 ? -24.318 6.484 23.638 1.00 55.12 109 SER A N 1
ATOM 891 C CA . SER A 1 109 ? -24.601 5.784 24.907 1.00 55.12 109 SER A CA 1
ATOM 892 C C . SER A 1 109 ? -24.609 6.721 26.121 1.00 55.12 109 SER A C 1
ATOM 894 O O . SER A 1 109 ? -24.258 6.325 27.226 1.00 55.12 109 SER A O 1
ATOM 896 N N . ASP A 1 110 ? -24.935 7.992 25.903 1.00 53.00 110 ASP A N 1
ATOM 897 C CA . ASP A 1 110 ? -25.079 9.008 26.937 1.00 53.00 110 ASP A CA 1
ATOM 898 C C . ASP A 1 110 ? -26.572 9.381 27.004 1.00 53.00 110 ASP A C 1
ATOM 900 O O . ASP A 1 110 ? -27.019 10.292 26.294 1.00 53.00 110 ASP A O 1
ATOM 904 N N . PRO A 1 111 ? -27.389 8.664 27.806 1.00 49.47 111 PRO A N 1
ATOM 905 C CA . PRO A 1 111 ? -28.802 8.989 28.010 1.00 49.47 111 PRO A CA 1
ATOM 906 C C . PRO A 1 111 ? -28.989 10.305 28.780 1.00 49.47 111 PRO A C 1
ATOM 908 O O . PRO A 1 111 ? -30.099 10.835 28.865 1.00 49.47 111 PRO A O 1
ATOM 911 N N . THR A 1 112 ? -27.914 10.847 29.358 1.00 49.56 112 THR A N 1
ATOM 912 C CA . THR A 1 112 ? -27.912 12.023 30.234 1.00 49.56 112 THR A CA 1
ATOM 913 C C . THR A 1 112 ? -27.889 13.357 29.491 1.00 49.56 112 THR A C 1
ATOM 915 O O . THR A 1 112 ? -28.253 14.377 30.089 1.00 49.56 112 THR A O 1
ATOM 918 N N . LYS A 1 113 ? -27.646 13.359 28.168 1.00 48.06 113 LYS A N 1
ATOM 919 C CA . LYS A 1 113 ? -27.797 14.549 27.298 1.00 48.06 113 LYS A CA 1
ATOM 920 C C . LYS A 1 113 ? -29.185 15.195 27.343 1.00 48.06 113 LYS A C 1
ATOM 922 O O . LYS A 1 113 ? -29.339 16.335 26.916 1.00 48.06 113 LYS A O 1
ATOM 927 N N . GLY A 1 114 ? -30.195 14.490 27.859 1.00 45.34 114 GLY A N 1
ATOM 928 C CA . GLY A 1 114 ? -31.546 15.020 28.013 1.00 45.34 114 GLY A CA 1
ATOM 929 C C . GLY A 1 114 ? -31.827 15.790 29.309 1.00 45.34 114 GLY A C 1
ATOM 930 O O . GLY A 1 114 ? -32.823 16.511 29.330 1.00 45.34 114 GLY A O 1
ATOM 931 N N . LYS A 1 115 ? -31.043 15.645 30.395 1.00 43.72 115 LYS A N 1
ATOM 932 C CA . LYS A 1 115 ? -31.451 16.215 31.706 1.00 43.72 115 LYS A CA 1
ATOM 933 C C . LYS A 1 115 ? -30.373 16.791 32.628 1.00 43.72 115 LYS A C 1
ATOM 935 O O . LYS A 1 115 ? -30.750 17.582 33.485 1.00 43.72 115 LYS A O 1
ATOM 940 N N . TYR A 1 116 ? -29.085 16.490 32.468 1.00 43.03 116 TYR A N 1
ATOM 941 C CA . TYR A 1 116 ? -28.037 17.122 33.283 1.00 43.03 116 TYR A CA 1
ATOM 942 C C . TYR A 1 116 ? -26.814 17.438 32.426 1.00 43.03 116 TYR A C 1
ATOM 944 O O . TYR A 1 116 ? -25.875 16.659 32.316 1.00 43.03 116 TYR A O 1
ATOM 952 N N . SER A 1 117 ? -26.844 18.617 31.812 1.00 47.47 117 SER A N 1
ATOM 953 C CA . SER A 1 117 ? -25.717 19.220 31.109 1.00 47.47 117 SER A CA 1
ATOM 954 C C . SER A 1 117 ? -24.640 19.624 32.119 1.00 47.47 117 SER A C 1
ATOM 956 O O . SER A 1 117 ? -24.596 20.774 32.550 1.00 47.47 117 SER A O 1
ATOM 958 N N . SER A 1 118 ? -23.779 18.696 32.536 1.00 47.34 118 SER A N 1
ATOM 959 C CA . SER A 1 118 ? -22.501 19.091 33.124 1.00 47.34 118 SER A CA 1
ATOM 960 C C . SER A 1 118 ? -21.467 19.172 32.001 1.00 47.34 118 SER A C 1
ATOM 962 O O . SER A 1 118 ? -21.115 18.185 31.360 1.00 47.34 118 SER A O 1
ATOM 964 N N . GLU A 1 119 ? -20.999 20.389 31.740 1.00 50.16 119 GLU A N 1
ATOM 965 C CA . GLU A 1 119 ? -19.921 20.728 30.797 1.00 50.16 119 GLU A CA 1
ATOM 966 C C . GLU A 1 119 ? -18.651 19.872 31.033 1.00 50.16 119 GLU A C 1
ATOM 968 O O . GLU A 1 119 ? -17.869 19.620 30.117 1.00 50.16 119 GLU A O 1
ATOM 973 N N . GLN A 1 120 ? -18.510 19.336 32.250 1.00 43.94 120 GLN A N 1
ATOM 974 C CA . GLN A 1 120 ? -17.427 18.479 32.725 1.00 43.94 120 GLN A CA 1
ATOM 975 C C . GLN A 1 120 ? -17.381 17.079 32.073 1.00 43.94 120 GLN A C 1
ATOM 977 O O . GLN A 1 120 ? -16.293 16.618 31.735 1.00 43.94 120 GLN A O 1
ATOM 982 N N . GLU A 1 121 ? -18.517 16.396 31.866 1.00 48.84 121 GLU A N 1
ATOM 983 C CA . GLU A 1 121 ? -18.533 15.041 31.266 1.00 48.84 121 GLU A CA 1
ATOM 984 C C . GLU A 1 121 ? -18.319 15.079 29.742 1.00 48.84 121 GLU A C 1
ATOM 986 O O . GLU A 1 121 ? -17.660 14.205 29.165 1.00 48.84 121 GLU A O 1
ATOM 991 N N . MET A 1 122 ? -18.798 16.144 29.087 1.00 47.34 122 MET A N 1
ATOM 992 C CA . MET A 1 122 ? -18.507 16.417 27.676 1.00 47.34 122 MET A CA 1
ATOM 993 C C . MET A 1 122 ? -17.018 16.729 27.472 1.00 47.34 122 MET A C 1
ATOM 995 O O . MET A 1 122 ? -16.402 16.231 26.529 1.00 47.34 122 MET A O 1
ATOM 999 N N . TYR A 1 123 ? -16.418 17.486 28.398 1.00 51.84 123 TYR A N 1
ATOM 1000 C CA . TYR A 1 123 ? -14.987 17.777 28.398 1.00 51.84 123 TYR A CA 1
ATOM 1001 C C . TYR A 1 123 ? -14.138 16.506 28.569 1.00 51.84 123 TYR A C 1
ATOM 1003 O O . TYR A 1 123 ? -13.162 16.326 27.838 1.00 51.84 123 TYR A O 1
ATOM 1011 N N . ASP A 1 124 ? -14.527 15.587 29.458 1.00 60.53 124 ASP A N 1
ATOM 1012 C CA . ASP A 1 124 ? -13.781 14.344 29.698 1.00 60.53 124 ASP A CA 1
ATOM 1013 C C . ASP A 1 124 ? -13.835 13.384 28.492 1.00 60.53 124 ASP A C 1
ATOM 1015 O O . ASP A 1 124 ? -12.811 12.831 28.078 1.00 60.53 124 ASP A O 1
ATOM 1019 N N . THR A 1 125 ? -14.994 13.281 27.830 1.00 66.25 125 THR A N 1
ATOM 1020 C CA . THR A 1 125 ? -15.165 12.465 26.611 1.00 66.25 125 THR A CA 1
ATOM 1021 C C . THR A 1 125 ? -14.338 13.006 25.438 1.00 66.25 125 THR A C 1
ATOM 1023 O O . THR A 1 125 ? -13.677 12.239 24.730 1.00 66.25 125 THR A O 1
ATOM 1026 N N . ASP A 1 126 ? -14.301 14.328 25.254 1.00 68.81 126 ASP A N 1
ATOM 1027 C CA . ASP A 1 126 ? -13.503 14.975 24.208 1.00 68.81 126 ASP A CA 1
ATOM 1028 C C . ASP A 1 126 ? -11.995 14.889 24.480 1.00 68.81 126 ASP A C 1
ATOM 1030 O O . ASP A 1 126 ? -11.199 14.675 23.556 1.00 68.81 126 ASP A O 1
ATOM 1034 N N . ILE A 1 127 ? -11.572 15.032 25.741 1.00 68.94 127 ILE A N 1
ATOM 1035 C CA . ILE A 1 127 ? -10.176 14.820 26.143 1.00 68.94 127 ILE A CA 1
ATOM 1036 C C . ILE A 1 127 ? -9.770 13.374 25.882 1.00 68.94 127 ILE A C 1
ATOM 1038 O O . ILE A 1 127 ? -8.691 13.125 25.336 1.00 68.94 127 ILE A O 1
ATOM 1042 N N . PHE A 1 128 ? -10.624 12.424 26.248 1.00 68.44 128 PHE A N 1
ATOM 1043 C CA . PHE A 1 128 ? -10.389 11.010 26.031 1.00 68.44 128 PHE A CA 1
ATOM 1044 C C . PHE A 1 12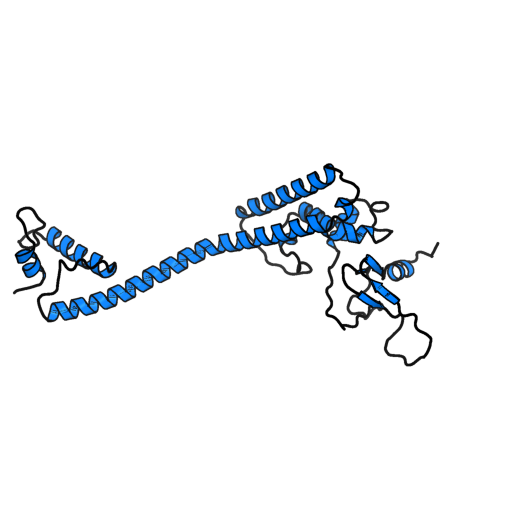8 ? -10.290 10.678 24.536 1.00 68.44 128 PHE A C 1
ATOM 1046 O O . PHE A 1 128 ? -9.300 10.081 24.111 1.00 68.44 128 PHE A O 1
ATOM 1053 N N . ALA A 1 129 ? -11.226 11.158 23.713 1.00 73.31 129 ALA A N 1
ATOM 1054 C CA . ALA A 1 129 ? -11.190 11.004 22.259 1.00 73.31 129 ALA A CA 1
ATOM 1055 C C . ALA A 1 129 ? -9.907 11.592 21.645 1.00 73.31 129 ALA A C 1
ATOM 1057 O O . ALA A 1 129 ? -9.265 10.957 20.802 1.00 73.31 129 ALA A O 1
ATOM 1058 N N . LYS A 1 130 ? -9.477 12.779 22.100 1.00 75.06 130 LYS A N 1
ATOM 1059 C CA . LYS A 1 130 ? -8.205 13.398 21.686 1.00 75.06 130 LYS A CA 1
ATOM 1060 C C . LYS A 1 130 ? -6.999 12.554 22.095 1.00 75.06 130 LYS A C 1
ATOM 1062 O O . LYS A 1 130 ? -6.088 12.374 21.286 1.00 75.06 130 LYS A O 1
ATOM 1067 N N . ARG A 1 131 ? -6.981 12.012 23.317 1.00 71.31 131 ARG A N 1
ATOM 1068 C CA . ARG A 1 131 ? -5.910 11.123 23.805 1.00 71.31 131 ARG A CA 1
ATOM 1069 C C . ARG A 1 131 ? -5.855 9.823 23.013 1.00 71.31 131 ARG A C 1
ATOM 1071 O O . ARG A 1 131 ? -4.766 9.396 22.649 1.00 71.31 131 ARG A O 1
ATOM 1078 N N . LEU A 1 132 ? -7.005 9.244 22.690 1.00 70.94 132 LEU A N 1
ATOM 1079 C CA . LEU A 1 132 ? -7.119 7.990 21.954 1.00 70.94 132 LEU A CA 1
ATOM 1080 C C . LEU A 1 132 ? -6.652 8.146 20.499 1.00 70.94 132 LEU A C 1
ATOM 1082 O O . LEU A 1 132 ? -5.821 7.371 20.027 1.00 70.94 132 LEU A O 1
ATOM 1086 N N 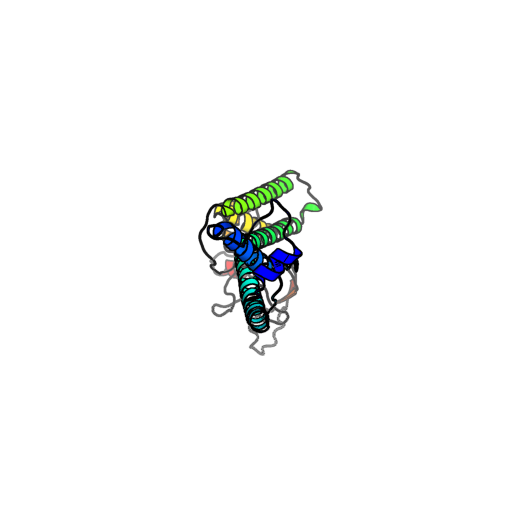. LYS A 1 133 ? -7.067 9.229 19.827 1.00 75.88 133 LYS A N 1
ATOM 1087 C CA . LYS A 1 133 ? -6.544 9.605 18.501 1.00 75.88 133 LYS A CA 1
ATOM 1088 C C . LYS A 1 133 ? -5.038 9.872 18.534 1.00 75.88 133 LYS A C 1
ATOM 1090 O O . LYS A 1 133 ? -4.314 9.380 17.672 1.00 75.88 133 LYS A O 1
ATOM 1095 N N . LYS A 1 134 ? -4.546 10.605 19.541 1.00 76.69 134 LYS A N 1
ATOM 1096 C CA . LYS A 1 134 ? -3.112 10.896 19.714 1.00 76.69 134 LYS A CA 1
ATOM 1097 C C . LYS A 1 134 ? -2.294 9.628 19.971 1.00 76.69 134 LYS A C 1
ATOM 1099 O O . LYS A 1 134 ? -1.196 9.509 19.438 1.00 76.69 134 LYS A O 1
ATOM 1104 N N . PHE A 1 135 ? -2.829 8.681 20.738 1.00 70.62 135 PHE A N 1
ATOM 1105 C CA . PHE A 1 135 ? -2.185 7.403 21.022 1.00 70.62 135 PHE A CA 1
ATOM 1106 C C . PHE A 1 135 ? -2.028 6.562 19.747 1.00 70.62 135 PHE A C 1
ATOM 1108 O O . PHE A 1 135 ? -0.921 6.140 19.424 1.00 70.62 135 PHE A O 1
ATOM 1115 N N . ILE A 1 136 ? -3.089 6.418 18.952 1.00 70.94 136 ILE A N 1
ATOM 1116 C CA . ILE A 1 136 ? -3.046 5.651 17.694 1.00 70.94 136 ILE A CA 1
ATOM 1117 C C . ILE A 1 136 ? -2.181 6.350 16.642 1.00 70.94 136 ILE A C 1
ATOM 1119 O O . ILE A 1 136 ? -1.441 5.699 15.905 1.00 70.94 136 ILE A O 1
ATOM 1123 N N . HIS A 1 137 ? -2.192 7.684 16.619 1.00 70.06 137 HIS A N 1
ATOM 1124 C CA . HIS A 1 137 ? -1.263 8.455 15.800 1.00 70.06 137 HIS A CA 1
ATOM 1125 C C . HIS A 1 137 ? 0.197 8.243 16.231 1.00 70.06 137 HIS A C 1
ATOM 1127 O O . HIS A 1 137 ? 1.061 8.059 15.380 1.00 70.06 137 HIS A O 1
ATOM 1133 N N . SER A 1 138 ? 0.482 8.192 17.538 1.00 67.62 138 SER A N 1
ATOM 1134 C CA . SER A 1 138 ? 1.830 7.904 18.050 1.00 67.62 138 SER A CA 1
ATOM 1135 C C . SER A 1 138 ? 2.288 6.473 17.748 1.00 67.62 138 SER A C 1
ATOM 1137 O O . SER A 1 138 ? 3.472 6.237 17.517 1.00 67.62 138 SER A O 1
ATOM 1139 N N . GLN A 1 139 ? 1.348 5.529 17.648 1.00 60.03 139 GLN A N 1
ATOM 1140 C CA . GLN A 1 139 ? 1.628 4.137 17.305 1.00 60.03 139 GLN A CA 1
ATOM 1141 C C . GLN A 1 139 ? 2.084 3.961 15.846 1.00 60.03 139 GLN A C 1
ATOM 1143 O O . GLN A 1 139 ? 2.800 3.007 15.559 1.00 60.03 139 GLN A O 1
ATOM 1148 N N . LYS A 1 140 ? 1.782 4.914 14.945 1.00 57.91 140 LYS A N 1
ATOM 1149 C CA . LYS A 1 140 ? 2.359 4.969 13.584 1.00 57.91 140 LYS A CA 1
ATOM 1150 C C . LYS A 1 140 ? 3.897 4.946 13.600 1.00 57.91 140 LYS A C 1
ATOM 1152 O O . LYS A 1 140 ? 4.502 4.451 12.661 1.00 57.91 140 LYS A O 1
ATOM 1157 N N . MET A 1 141 ? 4.527 5.449 14.668 1.00 48.53 141 MET A N 1
ATOM 1158 C CA . MET A 1 141 ? 5.990 5.491 14.804 1.00 48.53 141 MET A CA 1
ATOM 1159 C C . MET A 1 141 ? 6.604 4.263 15.493 1.00 48.53 141 MET A C 1
ATOM 1161 O O . MET A 1 141 ? 7.824 4.123 15.494 1.00 48.53 141 MET A O 1
ATOM 1165 N N . SER A 1 142 ? 5.800 3.361 16.070 1.00 46.56 142 SER A N 1
ATOM 1166 C CA . SER A 1 142 ? 6.292 2.187 16.802 1.00 46.56 142 SER A CA 1
ATOM 1167 C C . SER A 1 142 ? 5.840 0.900 16.112 1.00 46.56 142 SER A C 1
ATOM 1169 O O . SER A 1 142 ? 4.730 0.405 16.292 1.00 46.56 142 SER A O 1
ATOM 1171 N N . HIS A 1 143 ? 6.708 0.371 15.259 1.00 41.75 143 HIS A N 1
ATOM 1172 C CA . HIS A 1 143 ? 6.437 -0.798 14.432 1.00 41.75 143 HIS A CA 1
ATOM 1173 C C . HIS A 1 143 ? 6.703 -2.105 15.214 1.00 41.75 143 HIS A C 1
ATOM 1175 O O . HIS A 1 143 ? 7.867 -2.427 15.449 1.00 41.75 143 HIS A O 1
ATOM 1181 N N . LYS A 1 144 ? 5.656 -2.868 15.592 1.00 38.22 144 LYS A N 1
ATOM 1182 C CA . LYS A 1 144 ? 5.601 -4.360 15.668 1.00 38.22 144 LYS A CA 1
ATOM 1183 C C . LYS A 1 144 ? 4.316 -4.886 16.343 1.00 38.22 144 LYS A C 1
ATOM 1185 O O . LYS A 1 144 ? 4.029 -4.449 17.445 1.00 38.22 144 LYS A O 1
ATOM 1190 N N . LEU A 1 145 ? 3.694 -5.901 15.703 1.00 39.19 145 LEU A N 1
ATOM 1191 C CA . LEU A 1 145 ? 2.888 -7.038 16.239 1.00 39.19 145 LEU A CA 1
ATOM 1192 C C . LEU A 1 145 ? 1.695 -6.711 17.185 1.00 39.19 145 LEU A C 1
ATOM 1194 O O . LEU A 1 145 ? 1.736 -5.776 17.960 1.00 39.19 145 LEU A O 1
ATOM 1198 N N . SER A 1 146 ? 0.562 -7.409 17.242 1.00 38.12 146 SER A N 1
ATOM 1199 C CA . SER A 1 146 ? 0.121 -8.711 16.744 1.00 38.12 146 SER A CA 1
ATOM 1200 C C . SER A 1 146 ? -1.397 -8.653 16.565 1.00 38.12 146 SER A C 1
ATOM 1202 O O . SER A 1 146 ? -2.102 -8.083 17.399 1.00 38.12 146 SER A O 1
ATOM 1204 N N . ALA A 1 147 ? -1.908 -9.322 15.536 1.00 43.78 147 ALA A N 1
ATOM 1205 C CA . ALA A 1 147 ? -3.279 -9.805 15.541 1.00 43.78 147 ALA A CA 1
ATOM 1206 C C . ALA A 1 147 ? -3.372 -10.953 16.558 1.00 43.78 147 ALA A C 1
ATOM 1208 O O . ALA A 1 147 ? -2.716 -11.976 16.377 1.00 43.78 147 ALA A O 1
ATOM 1209 N N . VAL A 1 148 ? -4.142 -10.783 17.635 1.00 35.41 148 VAL A N 1
ATOM 1210 C CA . VAL A 1 148 ? -4.580 -11.900 18.484 1.00 35.41 148 VAL A CA 1
ATOM 1211 C C . VAL A 1 148 ? -6.048 -11.690 18.836 1.00 35.41 148 VAL A C 1
ATOM 1213 O O . VAL A 1 148 ? -6.420 -10.726 19.518 1.00 35.41 148 VAL A O 1
ATOM 1216 N N . ASN A 1 149 ? -6.850 -12.611 18.306 1.00 41.53 149 ASN A N 1
ATOM 1217 C CA . ASN A 1 149 ? -8.256 -12.835 18.605 1.00 41.53 149 ASN A CA 1
ATOM 1218 C C . ASN A 1 149 ? -8.441 -13.134 20.094 1.00 41.53 149 ASN A C 1
ATOM 1220 O O . ASN A 1 149 ? -7.663 -13.908 20.638 1.00 41.53 149 ASN A O 1
ATOM 1224 N N . ASP A 1 150 ? -9.456 -12.525 20.706 1.00 37.31 150 ASP A N 1
ATOM 1225 C CA . ASP A 1 150 ? -10.473 -13.193 21.539 1.00 37.31 150 ASP A CA 1
ATOM 1226 C C . ASP A 1 150 ? -11.312 -12.155 22.305 1.00 37.31 150 ASP A C 1
ATOM 1228 O O . ASP A 1 150 ? -10.753 -11.215 22.852 1.00 37.31 150 ASP A O 1
ATOM 1232 N N . MET A 1 151 ? -12.642 -12.314 22.324 1.00 40.16 151 MET A N 1
ATOM 1233 C CA . MET A 1 151 ? -13.662 -11.471 22.993 1.00 40.16 151 MET A CA 1
ATOM 1234 C C . MET A 1 151 ? -13.839 -10.032 22.453 1.00 40.16 151 MET A C 1
ATOM 1236 O O . MET A 1 151 ? -14.684 -9.256 22.891 1.00 40.16 151 MET A O 1
ATOM 1240 N N . ARG A 1 152 ? -13.042 -9.701 21.437 1.00 48.22 152 ARG A N 1
ATOM 1241 C CA . ARG A 1 152 ? -12.730 -8.371 20.885 1.00 48.22 152 ARG A CA 1
ATOM 1242 C C . ARG A 1 152 ? -13.453 -8.054 19.570 1.00 48.22 152 ARG A C 1
ATOM 1244 O O . ARG A 1 152 ? -13.052 -7.140 18.854 1.00 48.22 152 ARG A O 1
ATOM 1251 N N . GLY A 1 153 ? -14.474 -8.839 19.223 1.00 43.16 153 GLY A N 1
ATOM 1252 C CA . GLY A 1 153 ? -15.064 -8.890 17.879 1.00 43.16 153 GLY A CA 1
ATOM 1253 C C . GLY A 1 153 ? -15.790 -7.621 17.431 1.00 43.16 153 GLY A C 1
ATOM 1254 O O . GLY A 1 153 ? -15.846 -7.358 16.236 1.00 43.16 153 GLY A O 1
ATOM 1255 N N . SER A 1 154 ? -16.283 -6.801 18.365 1.00 48.41 154 SER A N 1
ATOM 1256 C CA . SER A 1 154 ? -16.958 -5.545 18.013 1.00 48.41 154 SER A CA 1
ATOM 1257 C C . SER A 1 154 ? -15.996 -4.352 17.888 1.00 48.41 154 SER A C 1
ATOM 1259 O O . SER A 1 154 ? -16.306 -3.416 17.157 1.00 48.41 154 SER A O 1
ATOM 1261 N N . PHE A 1 155 ? -14.836 -4.383 18.571 1.00 56.59 155 PHE A N 1
ATOM 1262 C CA . PHE A 1 155 ? -13.814 -3.318 18.569 1.00 56.59 155 PHE A CA 1
ATOM 1263 C C . PHE A 1 155 ? -12.392 -3.895 18.731 1.00 56.59 155 PHE A C 1
ATOM 1265 O O . PHE A 1 155 ? -11.821 -3.854 19.829 1.00 56.59 155 PHE A O 1
ATOM 1272 N N . PRO A 1 156 ? -11.767 -4.411 17.657 1.00 60.16 156 PRO A N 1
ATOM 1273 C CA . PRO A 1 156 ? -10.434 -5.020 17.724 1.00 60.16 156 PRO A CA 1
ATOM 1274 C C . PRO A 1 156 ? -9.347 -4.030 18.178 1.00 60.16 156 PRO A C 1
ATOM 1276 O O . PRO A 1 156 ? -8.342 -4.441 18.770 1.00 60.16 156 PRO A O 1
ATOM 1279 N N . VAL A 1 157 ? -9.583 -2.726 17.986 1.00 65.12 157 VAL A N 1
ATOM 1280 C CA . VAL A 1 157 ? -8.689 -1.630 18.380 1.00 65.12 157 VAL A CA 1
ATOM 1281 C C . VAL A 1 157 ? -8.406 -1.612 19.881 1.00 65.12 157 VAL A C 1
ATOM 1283 O O . VAL A 1 157 ? -7.269 -1.338 20.253 1.00 65.12 157 VAL A O 1
ATOM 1286 N N . ILE A 1 158 ? -9.364 -1.985 20.744 1.00 68.00 158 ILE A N 1
ATOM 1287 C CA . ILE A 1 158 ? -9.254 -1.906 22.222 1.00 68.00 158 ILE A CA 1
ATOM 1288 C C . ILE A 1 158 ? -7.982 -2.583 22.759 1.00 68.00 158 ILE A C 1
ATOM 1290 O O . ILE A 1 158 ? -7.415 -2.171 23.765 1.00 68.00 158 ILE A O 1
ATOM 1294 N N . ASN A 1 159 ? -7.478 -3.579 22.041 1.00 67.31 159 ASN A N 1
ATOM 1295 C CA . ASN A 1 159 ? -6.352 -4.418 22.462 1.00 67.31 159 ASN A CA 1
ATOM 1296 C C . ASN A 1 159 ? -4.999 -3.907 22.016 1.00 67.31 159 ASN A C 1
ATOM 1298 O O . ASN A 1 159 ? -3.975 -4.376 22.499 1.00 67.31 159 ASN A O 1
ATOM 1302 N N . SER A 1 160 ? -5.008 -2.977 21.067 1.00 67.88 160 SER A N 1
ATOM 1303 C CA . SER A 1 160 ? -3.821 -2.220 20.695 1.00 67.88 160 SER A CA 1
ATOM 1304 C C . SER A 1 160 ? -3.587 -1.015 21.606 1.00 67.88 160 SER A C 1
ATOM 1306 O O . SER A 1 160 ? -2.534 -0.390 21.496 1.00 67.88 160 SER A O 1
ATOM 1308 N N . LEU A 1 161 ? -4.535 -0.684 22.496 1.00 70.88 161 LEU A N 1
ATOM 1309 C CA . LEU A 1 161 ? -4.397 0.422 23.439 1.00 70.88 161 LEU A CA 1
ATOM 1310 C C . LEU A 1 161 ? -3.526 0.042 24.639 1.00 70.88 161 LEU A C 1
ATOM 1312 O O . LEU A 1 161 ? -3.398 -1.126 25.004 1.00 70.88 161 LEU A O 1
ATOM 1316 N N . SER A 1 162 ? -2.934 1.057 25.275 1.00 77.44 162 SER A N 1
ATOM 1317 C CA . SER A 1 162 ? -2.227 0.867 26.541 1.00 77.44 162 SER A CA 1
ATOM 1318 C C . SER A 1 162 ? -3.168 0.303 27.620 1.00 77.44 162 SER A C 1
ATOM 1320 O O . SER A 1 162 ? -4.368 0.586 27.578 1.00 77.44 162 SER A O 1
ATOM 1322 N N . PRO A 1 163 ? -2.651 -0.436 28.623 1.00 77.56 163 PRO A N 1
ATOM 1323 C CA . PRO A 1 163 ? -3.485 -1.064 29.654 1.00 77.56 163 PRO A CA 1
ATOM 1324 C C . PRO A 1 163 ? -4.418 -0.086 30.384 1.00 77.56 163 PRO A C 1
ATOM 1326 O O . PRO A 1 163 ? -5.570 -0.415 30.659 1.00 77.56 163 PRO A O 1
ATOM 1329 N N . GLU A 1 164 ? -3.952 1.139 30.637 1.00 76.56 164 GLU A N 1
ATOM 1330 C CA . GLU A 1 164 ? -4.758 2.197 31.260 1.00 76.56 164 GLU A CA 1
ATOM 1331 C C . GLU A 1 164 ? -5.877 2.697 30.338 1.00 76.56 164 GLU A C 1
ATOM 1333 O O . GLU A 1 164 ? -7.031 2.813 30.744 1.00 76.56 164 GLU A O 1
ATOM 1338 N N . MET A 1 165 ? -5.573 2.938 29.060 1.00 75.31 165 MET A N 1
ATOM 1339 C CA . MET A 1 165 ? -6.582 3.394 28.103 1.00 75.31 165 MET A CA 1
ATOM 1340 C C . MET A 1 165 ? -7.593 2.296 27.777 1.00 75.31 165 MET A C 1
ATOM 1342 O O . MET A 1 165 ? -8.761 2.599 27.540 1.00 75.31 165 MET A O 1
ATOM 1346 N N . GLN A 1 166 ? -7.171 1.032 27.796 1.00 79.12 166 GLN A N 1
ATOM 1347 C CA . GLN A 1 166 ? -8.054 -0.118 27.649 1.00 79.12 166 GLN A CA 1
ATOM 1348 C C . GLN A 1 166 ? -9.086 -0.158 28.781 1.00 79.12 166 GLN A C 1
ATOM 1350 O O . GLN A 1 166 ? -10.277 -0.232 28.497 1.00 79.12 166 GLN A O 1
ATOM 1355 N N . ARG A 1 167 ? -8.651 -0.027 30.044 1.00 75.56 167 ARG A N 1
ATOM 1356 C CA . ARG A 1 167 ? -9.549 0.017 31.212 1.00 75.56 167 ARG A CA 1
ATOM 1357 C C . ARG A 1 167 ? -10.598 1.118 31.091 1.00 75.56 167 ARG A C 1
ATOM 1359 O O . ARG A 1 167 ? -11.785 0.849 31.254 1.00 75.56 167 ARG A O 1
ATOM 1366 N N . VAL A 1 168 ? -10.167 2.338 30.764 1.00 76.94 168 VAL A N 1
ATOM 1367 C CA . VAL A 1 168 ? -11.075 3.486 30.615 1.00 76.94 168 VAL A CA 1
ATOM 1368 C C . VAL A 1 168 ? -12.035 3.281 29.438 1.00 76.94 168 VAL A C 1
ATOM 1370 O O . VAL A 1 168 ? -13.229 3.519 29.588 1.00 76.94 168 VAL A O 1
ATOM 1373 N N . SER A 1 169 ? -11.552 2.779 28.295 1.00 74.88 169 SER A N 1
ATOM 1374 C CA . SER A 1 169 ? -12.395 2.489 27.119 1.00 74.88 169 SER A CA 1
ATOM 1375 C C . SER A 1 169 ? -13.462 1.437 27.429 1.00 74.88 169 SER A C 1
ATOM 1377 O O . SER A 1 169 ? -14.638 1.650 27.144 1.00 74.88 169 SER A O 1
ATOM 1379 N N . SER A 1 170 ? -13.055 0.312 28.028 1.00 75.19 170 SER A N 1
ATOM 1380 C CA . SER A 1 170 ? -13.951 -0.782 28.413 1.00 75.19 170 SER A CA 1
ATOM 1381 C C . SER A 1 170 ? -14.988 -0.313 29.428 1.00 75.19 170 SER A C 1
ATOM 1383 O O . SER A 1 170 ? -16.170 -0.604 29.271 1.00 75.19 170 SER A O 1
ATOM 1385 N N . PHE A 1 171 ? -14.578 0.479 30.422 1.00 79.88 171 PHE A N 1
ATOM 1386 C CA . PHE A 1 171 ? -15.510 1.087 31.366 1.00 79.88 171 PHE A CA 1
ATOM 1387 C C . PHE A 1 171 ? -16.526 1.994 30.665 1.00 79.88 171 PHE A C 1
ATOM 1389 O O . PHE A 1 171 ? -17.723 1.839 30.887 1.00 79.88 171 PHE A O 1
ATOM 1396 N N . MET A 1 172 ? -16.080 2.897 29.786 1.00 76.00 172 MET A N 1
ATOM 1397 C CA . MET A 1 172 ? -16.971 3.827 29.081 1.00 76.00 172 MET A CA 1
ATOM 1398 C C . MET A 1 172 ? -17.998 3.110 28.192 1.00 76.00 172 MET A C 1
ATOM 1400 O O . MET A 1 172 ? -19.127 3.578 28.087 1.00 76.00 172 MET A O 1
ATOM 1404 N N . LEU A 1 173 ? -17.648 1.964 27.592 1.00 74.00 173 LEU A N 1
ATOM 1405 C CA . LEU A 1 173 ? -18.581 1.169 26.779 1.00 74.00 173 LEU A CA 1
ATOM 1406 C C . LEU A 1 173 ? -19.706 0.542 27.612 1.00 74.00 173 LEU A C 1
ATOM 1408 O O . LEU A 1 173 ? -20.850 0.467 27.167 1.00 74.00 173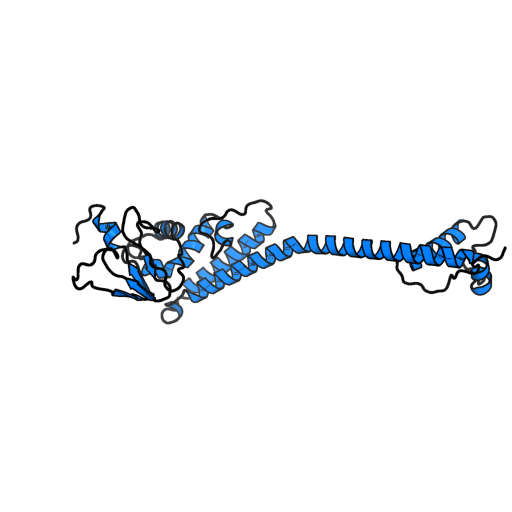 LEU A O 1
ATOM 1412 N N . VAL A 1 174 ? -19.378 0.052 28.808 1.00 76.00 174 VAL A N 1
ATOM 1413 C CA . VAL A 1 174 ? -20.302 -0.746 29.629 1.00 76.00 174 VAL A CA 1
ATOM 1414 C C . VAL A 1 174 ? -20.927 0.088 30.756 1.00 76.00 174 VAL A C 1
ATOM 1416 O O . VAL A 1 174 ? -21.842 -0.386 31.423 1.00 76.00 174 VAL A O 1
ATOM 1419 N N . ARG A 1 175 ? -20.503 1.348 30.946 1.00 79.31 175 ARG A N 1
ATOM 1420 C CA . ARG A 1 175 ? -20.937 2.247 32.034 1.00 79.31 175 ARG A CA 1
ATOM 1421 C C . ARG A 1 175 ? -22.453 2.247 32.237 1.00 79.31 175 ARG A C 1
ATOM 1423 O O . ARG A 1 175 ? -22.905 1.961 33.340 1.00 79.31 175 ARG A O 1
ATOM 1430 N N . GLU A 1 176 ? -23.220 2.507 31.177 1.00 74.69 176 GLU A N 1
ATOM 1431 C CA . GLU A 1 176 ? -24.692 2.561 31.227 1.00 74.69 176 GLU A CA 1
ATOM 1432 C C . GLU A 1 176 ? -25.301 1.230 31.706 1.00 74.69 176 GLU A C 1
ATOM 1434 O O . GLU A 1 176 ? -26.231 1.201 32.506 1.00 74.69 176 GLU A O 1
ATOM 1439 N N . HIS A 1 177 ? -24.728 0.108 31.272 1.00 78.25 177 HIS A N 1
ATOM 1440 C CA . HIS A 1 177 ? -25.221 -1.233 31.577 1.00 78.25 177 HIS A CA 1
ATOM 1441 C C . HIS A 1 177 ? -24.826 -1.707 32.979 1.00 78.25 177 HIS A C 1
ATOM 1443 O O . HIS A 1 177 ? -25.580 -2.442 33.615 1.00 78.25 177 HIS A O 1
ATOM 1449 N N . LEU A 1 178 ? -23.665 -1.277 33.479 1.00 79.31 178 LEU A N 1
ATOM 1450 C CA . LEU A 1 178 ? -23.215 -1.562 34.844 1.00 79.31 178 LEU A CA 1
ATOM 1451 C C . LEU A 1 178 ? -24.094 -0.864 35.883 1.00 79.31 178 LEU A C 1
ATOM 1453 O O . LEU A 1 178 ? -24.360 -1.438 36.938 1.00 79.31 178 LEU A O 1
ATOM 1457 N N . GLU A 1 179 ? -24.591 0.337 35.580 1.00 79.62 179 GLU A N 1
ATOM 1458 C CA . GLU A 1 179 ? -25.489 1.075 36.474 1.00 79.62 179 GLU A CA 1
ATOM 1459 C C . GLU A 1 179 ? -26.862 0.405 36.639 1.00 79.62 179 GLU A C 1
ATOM 1461 O O . GLU A 1 179 ? -27.494 0.572 37.684 1.00 79.62 179 GLU A O 1
ATOM 1466 N N . LEU A 1 180 ? -27.294 -0.411 35.668 1.00 77.25 180 LEU A N 1
ATOM 1467 C CA . LEU A 1 180 ? -28.533 -1.195 35.763 1.00 77.25 180 LEU A CA 1
ATOM 1468 C C . LEU A 1 180 ? -28.454 -2.304 36.819 1.00 77.25 180 LEU A C 1
ATOM 1470 O O . LEU A 1 180 ? -29.486 -2.772 37.304 1.00 77.25 180 LEU A O 1
ATOM 1474 N N . VAL A 1 181 ? -27.247 -2.741 37.185 1.00 78.12 181 VAL A N 1
ATOM 1475 C CA . VAL A 1 181 ? -27.037 -3.790 38.184 1.00 78.12 181 VAL A CA 1
ATOM 1476 C C . VAL A 1 181 ? -26.877 -3.137 39.566 1.00 78.12 181 VAL A C 1
ATOM 1478 O O . VAL A 1 181 ? -25.874 -2.461 39.805 1.00 78.12 181 VAL A O 1
ATOM 1481 N N . PRO A 1 182 ? -27.802 -3.358 40.527 1.00 72.62 182 PRO A N 1
ATOM 1482 C CA . PRO A 1 182 ? -27.838 -2.599 41.783 1.00 72.62 182 PRO A CA 1
ATOM 1483 C C . PRO A 1 182 ? -26.534 -2.606 42.593 1.00 72.62 182 PRO A C 1
ATOM 1485 O O . PRO A 1 182 ? -26.205 -1.606 43.220 1.00 72.62 182 PRO A O 1
ATOM 1488 N N . TYR A 1 183 ? -25.785 -3.712 42.566 1.00 75.94 183 TYR A N 1
ATOM 1489 C CA . TYR A 1 183 ? -24.535 -3.893 43.317 1.00 75.94 183 TYR A CA 1
ATOM 1490 C C . TYR A 1 183 ? -23.260 -3.573 42.517 1.00 75.94 183 TYR A C 1
ATOM 1492 O O . TYR A 1 183 ? -22.195 -3.475 43.114 1.00 75.94 183 TYR A O 1
ATOM 1500 N N . LEU A 1 184 ? -23.348 -3.378 41.194 1.00 77.88 184 LEU A N 1
ATOM 1501 C CA . LEU A 1 184 ? -22.232 -2.873 40.368 1.00 77.88 184 LEU A CA 1
ATOM 1502 C C . LEU A 1 184 ? -22.353 -1.367 40.088 1.00 77.88 184 LEU A C 1
ATOM 1504 O O . LEU A 1 184 ? -21.503 -0.778 39.419 1.00 77.88 184 LEU A O 1
ATOM 1508 N N . SER A 1 185 ? -23.403 -0.739 40.619 1.00 76.00 185 SER A N 1
ATOM 1509 C CA . SER A 1 185 ? -23.638 0.696 40.534 1.00 76.00 185 SER A CA 1
ATOM 1510 C C . SER A 1 185 ? -22.535 1.500 41.236 1.00 76.00 185 SER A C 1
ATOM 1512 O O . SER A 1 185 ? -21.895 1.046 42.189 1.00 76.00 185 SER A O 1
ATOM 1514 N N . SER A 1 186 ? -22.364 2.750 40.802 1.00 74.69 186 SER A N 1
ATOM 1515 C CA . SER A 1 186 ? -21.387 3.715 41.328 1.00 74.69 186 SER A CA 1
ATOM 1516 C C . SER A 1 186 ? -21.477 3.966 42.835 1.00 74.69 186 SER A C 1
ATOM 1518 O O . SER A 1 186 ? -20.529 4.469 43.432 1.00 74.69 186 SER A O 1
ATOM 1520 N N . ARG A 1 187 ? -22.605 3.601 43.450 1.00 71.81 187 ARG A N 1
ATOM 1521 C CA . ARG A 1 187 ? -22.860 3.732 44.884 1.00 71.81 187 ARG A CA 1
ATOM 1522 C C . ARG A 1 187 ? -22.113 2.708 45.745 1.00 71.81 187 ARG A C 1
ATOM 1524 O O . ARG A 1 187 ? -21.859 2.999 46.909 1.00 71.81 187 ARG A O 1
ATOM 1531 N N . PHE A 1 188 ? -21.805 1.530 45.204 1.00 74.19 188 PHE A N 1
ATOM 1532 C CA . PHE A 1 188 ? -21.241 0.415 45.976 1.00 74.19 188 PHE A CA 1
ATOM 1533 C C . PHE A 1 188 ? -19.823 0.032 45.555 1.00 74.19 188 PHE A C 1
ATOM 1535 O O . PHE A 1 188 ? -19.109 -0.551 46.365 1.00 74.19 188 PHE A O 1
ATOM 1542 N N . LEU A 1 189 ? -19.410 0.363 44.327 1.00 79.44 189 LEU A N 1
ATOM 1543 C CA . LEU A 1 189 ? -18.135 -0.076 43.765 1.00 79.44 189 LEU A CA 1
ATOM 1544 C C . LEU A 1 189 ? -17.288 1.112 43.279 1.00 79.44 189 LEU A C 1
ATOM 1546 O O . LEU A 1 189 ? -17.788 2.024 42.603 1.00 79.44 189 LEU A O 1
ATOM 1550 N N . SER A 1 190 ? -15.992 1.108 43.606 1.00 80.62 190 SER A N 1
ATOM 1551 C CA . SER A 1 190 ? -15.066 2.167 43.187 1.00 80.62 190 SER A CA 1
ATOM 1552 C C . SER A 1 190 ? -14.879 2.185 41.662 1.00 80.62 190 SER A C 1
ATOM 1554 O O . SER A 1 190 ? -15.261 1.253 40.949 1.00 80.62 190 SER A O 1
ATOM 1556 N N . MET A 1 191 ? -14.340 3.284 41.127 1.00 72.25 191 MET A N 1
ATOM 1557 C CA . MET A 1 191 ? -14.095 3.420 39.685 1.00 72.25 191 MET A CA 1
ATOM 1558 C C . MET A 1 191 ? -13.106 2.360 39.170 1.00 72.25 191 MET A C 1
ATOM 1560 O O . MET A 1 191 ? -13.328 1.771 38.112 1.00 72.25 191 MET A O 1
ATOM 1564 N N . ASP A 1 192 ? -12.062 2.062 39.945 1.00 77.81 192 ASP A N 1
ATOM 1565 C CA . ASP A 1 192 ? -11.027 1.095 39.570 1.00 77.81 192 ASP A CA 1
ATOM 1566 C C . ASP A 1 192 ? -11.571 -0.337 39.540 1.00 77.81 192 ASP A C 1
ATOM 1568 O O . ASP A 1 192 ? -11.350 -1.068 38.573 1.00 77.81 192 ASP A O 1
ATOM 1572 N N . GLU A 1 193 ? -12.361 -0.722 40.542 1.00 80.56 193 GLU A N 1
ATOM 1573 C CA . GLU A 1 193 ? -13.023 -2.030 40.593 1.00 80.56 193 GLU A CA 1
ATOM 1574 C C . GLU A 1 193 ? -14.033 -2.199 39.450 1.00 80.56 193 GLU A C 1
ATOM 1576 O O . GLU A 1 193 ? -14.071 -3.247 38.802 1.00 80.56 193 GLU A O 1
ATOM 1581 N N . ARG A 1 194 ? -14.799 -1.148 39.123 1.00 77.81 194 ARG A N 1
ATOM 1582 C CA . ARG A 1 194 ? -15.704 -1.161 37.963 1.00 77.81 194 ARG A CA 1
ATOM 1583 C C . ARG A 1 194 ? -14.954 -1.277 36.644 1.00 77.81 194 ARG A C 1
ATOM 1585 O O . ARG A 1 194 ? -15.433 -1.966 35.750 1.00 77.81 194 ARG A O 1
ATOM 1592 N N . SER A 1 195 ? -13.783 -0.655 36.515 1.00 74.00 195 SER A N 1
ATOM 1593 C CA . SER A 1 195 ? -12.945 -0.796 35.317 1.00 74.00 195 SER A CA 1
ATOM 1594 C C . SER A 1 195 ? -12.422 -2.226 35.142 1.00 74.00 195 SER A C 1
ATOM 1596 O O . SER A 1 195 ? -12.334 -2.724 34.019 1.00 74.00 195 SER A O 1
ATOM 1598 N N . HIS A 1 196 ? -12.138 -2.913 36.254 1.00 79.69 196 HIS A N 1
ATOM 1599 C CA . HIS A 1 196 ? -11.742 -4.315 36.256 1.00 79.69 196 HIS A CA 1
ATOM 1600 C C . HIS A 1 196 ? -12.893 -5.230 35.839 1.00 79.69 196 HIS A C 1
ATOM 1602 O O . HIS A 1 196 ? -12.696 -6.072 34.970 1.00 79.69 196 HIS A O 1
ATOM 1608 N N . VAL A 1 197 ? -14.099 -5.019 36.372 1.00 80.75 197 VAL A N 1
ATOM 1609 C CA . VAL A 1 197 ? -15.291 -5.774 35.947 1.00 80.75 197 VAL A CA 1
ATOM 1610 C C . VAL A 1 197 ? -15.620 -5.497 34.479 1.00 80.75 197 VAL A C 1
ATOM 1612 O O . VAL A 1 197 ? -15.861 -6.432 33.725 1.00 80.75 197 VAL A O 1
ATOM 1615 N N . ALA A 1 198 ? -15.557 -4.234 34.047 1.00 78.75 198 ALA A N 1
ATOM 1616 C CA . ALA A 1 198 ? -15.825 -3.841 32.664 1.00 78.75 198 ALA A CA 1
ATOM 1617 C C . ALA A 1 198 ? -14.864 -4.491 31.659 1.00 78.75 198 ALA A C 1
ATOM 1619 O O . ALA A 1 198 ? -15.238 -4.723 30.512 1.00 78.75 198 ALA A O 1
ATOM 1620 N N . LYS A 1 199 ? -13.630 -4.794 32.080 1.00 76.19 199 LYS A N 1
ATOM 1621 C CA . LYS A 1 199 ? -12.650 -5.513 31.260 1.00 76.19 199 LYS A CA 1
ATOM 1622 C C . LYS A 1 199 ? -13.042 -6.975 31.023 1.00 76.19 199 LYS A C 1
ATOM 1624 O O . LYS A 1 199 ? -12.762 -7.495 29.950 1.00 76.19 199 LYS A O 1
ATOM 1629 N N . GLU A 1 200 ? -13.684 -7.608 32.001 1.00 77.81 200 GLU A N 1
ATOM 1630 C CA . GLU A 1 200 ? -14.122 -9.010 31.939 1.00 77.81 200 GLU A CA 1
ATOM 1631 C C . GLU A 1 200 ? -15.529 -9.165 31.325 1.00 77.81 200 GLU A C 1
ATOM 1633 O O . GLU A 1 200 ? -16.023 -10.278 31.150 1.00 77.81 200 GLU A O 1
ATOM 1638 N N . CYS A 1 201 ? -16.210 -8.060 30.998 1.00 76.12 201 CYS A N 1
ATOM 1639 C CA . CYS A 1 201 ? -17.530 -8.103 30.379 1.00 76.12 201 CYS A CA 1
ATOM 1640 C C . CYS A 1 201 ? -17.471 -8.616 28.932 1.00 76.12 201 CYS A C 1
ATOM 1642 O O . CYS A 1 201 ? -16.710 -8.120 28.101 1.00 76.12 201 CYS A O 1
ATOM 1644 N N . MET A 1 202 ? -18.370 -9.549 28.613 1.00 70.38 202 MET A N 1
ATOM 1645 C CA . MET A 1 202 ? -18.565 -10.098 27.271 1.00 70.38 202 MET A CA 1
ATOM 1646 C C . MET A 1 202 ? -19.842 -9.552 26.640 1.00 70.38 202 MET A C 1
ATOM 1648 O O . MET A 1 202 ? -20.901 -9.557 27.269 1.00 70.38 202 MET A O 1
ATOM 1652 N N . VAL A 1 203 ? -19.764 -9.143 25.373 1.00 70.62 203 VAL A N 1
ATOM 1653 C CA . VAL A 1 203 ? -20.952 -8.855 24.559 1.00 70.62 203 VAL A CA 1
ATOM 1654 C C . VAL A 1 203 ? -21.350 -10.132 23.829 1.00 70.62 203 VAL A C 1
ATOM 1656 O O . VAL A 1 203 ? -20.532 -10.728 23.131 1.00 70.62 203 VAL A O 1
ATOM 1659 N N . LEU A 1 204 ? -22.602 -10.550 24.003 1.00 71.19 204 LEU A N 1
ATOM 1660 C CA . LEU A 1 204 ? -23.165 -11.738 23.369 1.00 71.19 204 LEU A CA 1
ATOM 1661 C C . LEU A 1 204 ? -24.277 -11.313 22.408 1.00 71.19 204 LEU A C 1
ATOM 1663 O O . LEU A 1 204 ? -25.176 -10.562 22.791 1.00 71.19 204 LEU A O 1
ATOM 1667 N N . GLU A 1 205 ? -24.219 -11.809 21.176 1.00 66.62 205 GLU A N 1
ATOM 1668 C CA . GLU A 1 205 ? -25.244 -11.598 20.155 1.00 66.62 205 GLU A CA 1
ATOM 1669 C C . GLU A 1 205 ? -25.897 -12.932 19.806 1.00 66.62 205 GLU A C 1
ATOM 1671 O O . GLU A 1 205 ? -25.206 -13.934 19.627 1.00 66.62 205 GLU A O 1
ATOM 1676 N N . PHE A 1 206 ? -27.227 -12.934 19.699 1.00 67.12 206 PHE A N 1
ATOM 1677 C CA . PHE A 1 206 ? -27.998 -14.134 19.390 1.00 67.12 206 PHE A CA 1
ATOM 1678 C C . PHE A 1 206 ? -28.948 -13.880 18.215 1.00 67.12 206 PHE A C 1
ATOM 1680 O O . PHE A 1 206 ? -29.681 -12.883 18.235 1.00 67.12 206 PHE A O 1
ATOM 1687 N N . PRO A 1 207 ? -28.979 -14.756 17.196 1.00 62.09 207 PRO A N 1
ATOM 1688 C CA . PRO A 1 207 ? -29.988 -14.719 16.150 1.00 62.09 207 PRO A CA 1
ATOM 1689 C C . PRO A 1 207 ? -31.412 -14.950 16.693 1.00 62.09 207 PRO A C 1
ATOM 1691 O O . PRO A 1 207 ? -31.619 -15.626 17.706 1.00 62.09 207 PRO A O 1
ATOM 1694 N N . PRO A 1 208 ? -32.436 -14.420 16.000 1.00 69.19 208 PRO A N 1
ATOM 1695 C CA . PRO A 1 208 ? -33.823 -14.616 16.396 1.00 69.19 208 PRO A CA 1
ATOM 1696 C C . PRO A 1 208 ? -34.210 -16.101 16.321 1.00 69.19 208 PRO A C 1
ATOM 1698 O O . PRO A 1 208 ? -34.017 -16.752 15.297 1.00 69.19 208 PRO A O 1
ATOM 1701 N N . GLY A 1 209 ? -34.800 -16.620 17.400 1.00 65.38 209 GLY A N 1
ATOM 1702 C CA . GLY A 1 209 ? -35.277 -18.007 17.491 1.00 65.38 209 GLY A CA 1
ATOM 1703 C C . GLY A 1 209 ? -34.305 -18.988 18.152 1.00 65.38 209 GLY A C 1
ATOM 1704 O O . GLY A 1 209 ? -34.677 -20.140 18.369 1.00 65.38 209 GLY A O 1
ATOM 1705 N N . GLU A 1 210 ? -33.097 -18.554 18.519 1.00 69.88 210 GLU A N 1
ATOM 1706 C CA . GLU A 1 210 ? -32.162 -19.390 19.271 1.00 69.88 210 GLU A CA 1
ATOM 1707 C C . GLU A 1 210 ? -32.622 -19.587 20.725 1.00 69.88 210 GLU A C 1
ATOM 1709 O O . GLU A 1 210 ? -33.010 -18.644 21.419 1.00 69.88 210 GLU A O 1
ATOM 1714 N N . THR A 1 211 ? -32.584 -20.833 21.204 1.00 69.31 211 THR A N 1
ATOM 1715 C CA . THR A 1 211 ? -32.931 -21.175 22.589 1.00 69.31 211 THR A CA 1
ATOM 1716 C C . THR A 1 211 ? -31.677 -21.398 23.418 1.00 69.31 211 THR A C 1
ATOM 1718 O 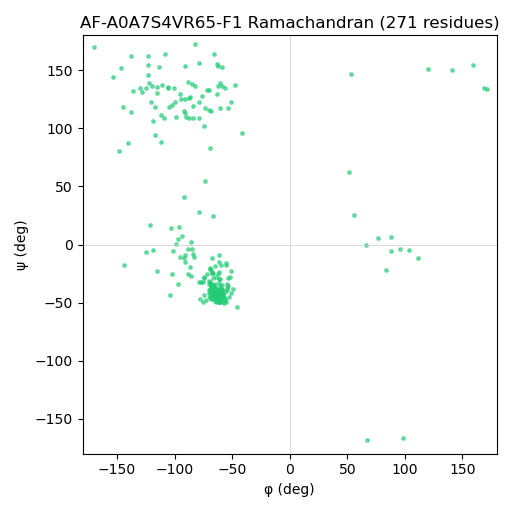O . THR A 1 211 ? -30.914 -22.327 23.153 1.00 69.31 211 THR A O 1
ATOM 1721 N N . ILE A 1 212 ? -31.510 -20.605 24.472 1.00 69.94 212 ILE A N 1
ATOM 1722 C CA . ILE A 1 212 ? -30.316 -20.622 25.319 1.00 69.94 212 ILE A CA 1
ATOM 1723 C C . ILE A 1 212 ? -30.664 -21.170 26.700 1.00 69.94 212 ILE A C 1
ATOM 1725 O O . ILE A 1 212 ? -31.673 -20.797 27.302 1.00 69.94 212 ILE A O 1
ATOM 1729 N N . ARG A 1 213 ? -29.800 -22.038 27.234 1.00 68.88 213 ARG A N 1
ATOM 1730 C CA . ARG A 1 213 ? -29.904 -22.544 28.608 1.00 68.88 213 ARG A CA 1
ATOM 1731 C C . ARG A 1 213 ? -28.963 -21.756 29.515 1.00 68.88 213 ARG A C 1
ATOM 1733 O O . ARG A 1 213 ? -27.753 -21.907 29.425 1.00 68.88 213 ARG A O 1
ATOM 1740 N N . MET A 1 214 ? -29.540 -20.932 30.389 1.00 63.78 214 MET A N 1
ATOM 1741 C CA . MET A 1 214 ? -28.808 -19.989 31.251 1.00 63.78 214 MET A CA 1
ATOM 1742 C C . MET A 1 214 ? -28.552 -20.507 32.680 1.00 63.78 214 MET A C 1
ATOM 1744 O O . MET A 1 214 ? -28.049 -19.763 33.512 1.00 63.78 214 MET A O 1
ATOM 1748 N N . SER A 1 215 ? -28.914 -21.758 32.995 1.00 58.59 215 SER A N 1
ATOM 1749 C CA . SER A 1 215 ? -28.772 -22.317 34.348 1.00 58.59 215 SER A CA 1
ATOM 1750 C C . SER A 1 215 ? -28.417 -23.807 34.296 1.00 58.59 215 SER A C 1
ATOM 1752 O O . SER A 1 215 ? -29.175 -24.611 33.746 1.00 58.59 215 SER A O 1
ATOM 1754 N N . GLY A 1 216 ? -27.249 -24.160 34.843 1.00 53.94 216 GLY A N 1
ATOM 1755 C CA . GLY A 1 216 ? -26.725 -25.526 34.946 1.00 53.94 216 GLY A CA 1
ATOM 1756 C C . GLY A 1 216 ? -25.216 -25.600 34.694 1.00 53.94 216 GLY A C 1
ATOM 1757 O O . GLY A 1 216 ? -24.688 -24.817 33.913 1.00 53.94 216 GLY A O 1
ATOM 1758 N N . ASP A 1 217 ? -24.546 -26.566 35.329 1.00 49.94 217 ASP A N 1
ATOM 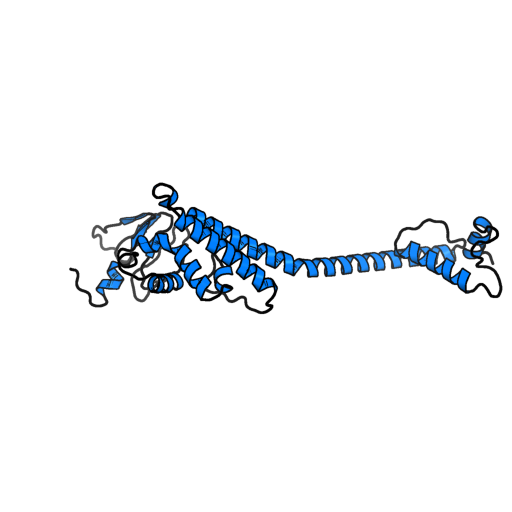1759 C CA . ASP A 1 217 ? -23.113 -26.895 35.139 1.00 49.94 217 ASP A CA 1
ATOM 1760 C C . ASP A 1 217 ? -22.789 -27.345 33.692 1.00 49.94 217 ASP A C 1
ATOM 1762 O O . ASP A 1 217 ? -21.637 -27.457 33.300 1.00 49.94 217 ASP A O 1
ATOM 1766 N N . ASP A 1 218 ? -23.839 -27.562 32.891 1.00 50.75 218 ASP A N 1
ATOM 1767 C CA . A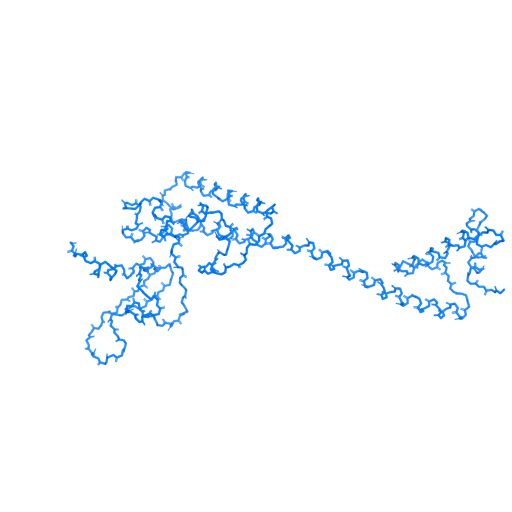SP A 1 218 ? -23.837 -28.098 31.524 1.00 50.75 218 ASP A CA 1
ATOM 1768 C C . ASP A 1 218 ? -24.488 -27.109 30.516 1.00 50.75 218 ASP A C 1
ATOM 1770 O O . ASP A 1 218 ? -24.961 -27.480 29.440 1.00 50.75 218 ASP A O 1
ATOM 1774 N N . GLY A 1 219 ? -24.632 -25.833 30.906 1.00 52.53 219 GLY A N 1
ATOM 1775 C CA . GLY A 1 219 ? -25.213 -24.767 30.081 1.00 52.53 219 GLY A CA 1
ATOM 1776 C C . GLY A 1 219 ? -24.181 -24.117 29.154 1.00 52.53 219 GLY A C 1
ATOM 1777 O O . GLY A 1 219 ? -23.080 -23.793 29.585 1.00 52.53 219 GLY A O 1
ATOM 1778 N N . SER A 1 220 ? -24.555 -23.848 27.899 1.00 54.53 220 SER A N 1
ATOM 1779 C CA . SER A 1 220 ? -23.658 -23.341 26.843 1.00 54.53 220 SER A CA 1
ATOM 1780 C C . SER A 1 220 ? -23.002 -21.978 27.116 1.00 54.53 220 SER A C 1
ATOM 1782 O O . SER A 1 220 ? -22.054 -21.624 26.424 1.00 54.53 220 SER A O 1
ATOM 1784 N N . ILE A 1 221 ? -23.491 -21.211 28.097 1.00 60.69 221 ILE A N 1
ATOM 1785 C CA . ILE A 1 221 ? -23.001 -19.856 28.425 1.00 60.69 221 ILE A CA 1
ATOM 1786 C C . ILE A 1 221 ? -22.445 -19.777 29.863 1.00 60.69 221 ILE A C 1
ATOM 1788 O O . ILE A 1 221 ? -21.863 -18.773 30.261 1.00 60.69 221 ILE A O 1
ATOM 1792 N N . GLY A 1 222 ? -22.557 -20.854 30.650 1.00 61.91 222 GLY A N 1
ATOM 1793 C CA . GLY A 1 222 ? -22.077 -20.885 32.034 1.00 61.91 222 GLY A CA 1
ATOM 1794 C C . GLY A 1 222 ? -22.847 -19.967 33.001 1.00 61.91 222 GLY A C 1
ATOM 1795 O O . GLY A 1 222 ? -23.939 -19.475 32.711 1.00 61.91 222 GLY A O 1
ATOM 1796 N N . ARG A 1 223 ? -22.284 -19.782 34.203 1.00 67.31 223 ARG A N 1
ATOM 1797 C CA . ARG A 1 223 ? -22.850 -18.980 35.306 1.00 67.31 223 ARG A CA 1
ATOM 1798 C C . ARG A 1 223 ? -22.435 -17.514 35.143 1.00 67.31 223 ARG A C 1
ATOM 1800 O O . ARG A 1 223 ? -21.245 -17.231 35.068 1.00 67.31 223 ARG A O 1
ATOM 1807 N N . GLY A 1 224 ? -23.390 -16.581 35.148 1.00 72.44 224 GLY A N 1
ATOM 1808 C CA . GLY A 1 224 ? -23.082 -15.159 34.973 1.00 72.44 224 GLY A CA 1
ATOM 1809 C C . GLY A 1 224 ? -24.253 -14.213 35.232 1.00 72.44 224 GLY A C 1
ATOM 1810 O O . GLY A 1 224 ? -25.399 -14.633 35.408 1.00 72.44 224 GLY A O 1
ATOM 1811 N N . ILE A 1 225 ? -23.938 -12.917 35.275 1.00 78.19 225 ILE A N 1
ATOM 1812 C CA . ILE A 1 225 ? -24.918 -11.827 35.291 1.00 78.19 225 ILE A CA 1
ATOM 1813 C C . ILE A 1 225 ? -25.088 -11.363 33.855 1.00 78.19 225 ILE A C 1
ATOM 1815 O O . ILE A 1 225 ? -24.108 -11.050 33.184 1.00 78.19 225 ILE A O 1
ATOM 1819 N N . PHE A 1 226 ? -26.332 -11.279 33.406 1.00 81.81 226 PHE A N 1
ATOM 1820 C CA . PHE A 1 226 ? -26.640 -10.885 32.045 1.00 81.81 226 PHE A CA 1
ATOM 1821 C C . PHE A 1 226 ? -27.495 -9.624 32.050 1.00 81.81 226 PHE A C 1
ATOM 1823 O O . PHE A 1 226 ? -28.448 -9.496 32.825 1.00 81.81 226 PHE A O 1
ATOM 1830 N N . VAL A 1 227 ? -27.152 -8.698 31.160 1.00 82.19 227 VAL A N 1
ATOM 1831 C CA . VAL A 1 227 ? -27.872 -7.441 30.958 1.00 82.19 227 VAL A CA 1
ATOM 1832 C C . VAL A 1 227 ? -28.347 -7.405 29.514 1.00 82.19 227 VAL A C 1
ATOM 1834 O O . VAL A 1 227 ? -27.544 -7.527 28.589 1.00 82.19 227 VAL A O 1
ATOM 1837 N N . MET A 1 228 ? -29.655 -7.257 29.303 1.00 81.12 228 MET A N 1
ATOM 1838 C CA . MET A 1 228 ? -30.191 -7.156 27.948 1.00 81.12 228 MET A CA 1
ATOM 1839 C C . MET A 1 228 ? -29.976 -5.745 27.398 1.00 81.12 228 MET A C 1
ATOM 1841 O O . MET A 1 228 ? -30.653 -4.810 27.811 1.00 81.12 228 MET A O 1
ATOM 1845 N N . ILE A 1 229 ? -29.063 -5.601 26.439 1.00 74.12 229 ILE A N 1
ATOM 1846 C CA . ILE A 1 229 ? -28.750 -4.315 25.794 1.00 74.12 229 ILE A CA 1
ATOM 1847 C C . ILE A 1 229 ? -29.855 -3.935 24.795 1.00 74.12 229 ILE A C 1
ATOM 1849 O O . ILE A 1 229 ? -30.374 -2.820 24.815 1.00 74.12 229 ILE A O 1
ATOM 1853 N N . ARG A 1 230 ? -30.242 -4.864 23.908 1.00 74.25 230 ARG A N 1
ATOM 1854 C CA . ARG A 1 230 ? -31.256 -4.654 22.860 1.00 74.25 230 ARG A CA 1
ATOM 1855 C C . ARG A 1 230 ? -32.047 -5.927 22.579 1.00 74.25 230 ARG A C 1
ATOM 1857 O O . ARG A 1 230 ? -31.519 -7.026 22.699 1.00 74.25 230 ARG A O 1
ATOM 1864 N N . GLY A 1 231 ? -33.293 -5.749 22.142 1.00 79.00 231 GLY A N 1
ATOM 1865 C CA . GLY A 1 231 ? -34.181 -6.835 21.730 1.00 79.00 231 GLY A CA 1
ATOM 1866 C C . GLY A 1 231 ? -35.174 -7.272 22.806 1.00 79.00 231 GLY A C 1
ATOM 1867 O O . GLY A 1 231 ? -35.409 -6.576 23.797 1.00 79.00 231 GLY A O 1
ATOM 1868 N N . THR A 1 232 ? -35.791 -8.423 22.556 1.00 79.44 232 THR A N 1
ATOM 1869 C CA . THR A 1 232 ? -36.766 -9.068 23.440 1.00 79.44 232 THR A CA 1
ATOM 1870 C C . THR A 1 232 ? -36.456 -10.553 23.513 1.00 79.44 232 THR A C 1
ATOM 1872 O O . THR A 1 232 ? -36.311 -11.188 22.467 1.00 79.44 232 THR A O 1
ATOM 1875 N N . ALA A 1 233 ? -36.411 -11.119 24.714 1.00 78.25 233 ALA A N 1
ATOM 1876 C CA . ALA A 1 233 ? -36.310 -12.562 24.898 1.00 78.25 233 ALA A CA 1
ATOM 1877 C C . ALA A 1 233 ? -37.461 -13.093 25.751 1.00 78.25 233 ALA A C 1
ATOM 1879 O O . ALA A 1 233 ? -38.030 -12.389 26.585 1.00 78.25 233 ALA A O 1
ATOM 1880 N N . PHE A 1 234 ? -37.779 -14.368 25.558 1.00 79.44 234 PHE A N 1
ATOM 1881 C CA . PHE A 1 234 ? -38.737 -15.085 26.387 1.00 79.44 234 PHE A CA 1
ATOM 1882 C C . PHE A 1 234 ? -37.970 -16.010 27.323 1.00 79.44 234 PHE A C 1
ATOM 1884 O O . PHE A 1 234 ? -37.265 -16.911 26.873 1.00 79.44 234 PHE A O 1
ATOM 1891 N N . ALA A 1 235 ? -38.115 -15.793 28.627 1.00 73.50 235 ALA A N 1
ATOM 1892 C CA . ALA A 1 235 ? -37.520 -16.645 29.642 1.00 73.50 235 ALA A CA 1
ATOM 1893 C C . ALA A 1 235 ? -38.590 -17.520 30.296 1.00 73.50 235 ALA A C 1
ATOM 1895 O O . ALA A 1 235 ? -39.666 -17.054 30.678 1.00 73.50 235 ALA A O 1
ATOM 1896 N N . ALA A 1 236 ? -38.278 -18.802 30.466 1.00 69.31 236 ALA A N 1
ATOM 1897 C CA . ALA A 1 236 ? -39.106 -19.748 31.198 1.00 69.31 236 ALA A CA 1
ATOM 1898 C C . ALA A 1 236 ? -38.242 -20.504 32.211 1.00 69.31 236 ALA A C 1
ATOM 1900 O O . ALA A 1 236 ? -37.150 -20.967 31.891 1.00 69.31 236 ALA A O 1
ATOM 1901 N N . HIS A 1 237 ? -38.736 -20.637 33.440 1.00 66.62 237 HIS A N 1
ATOM 1902 C CA . HIS A 1 237 ? -38.053 -21.397 34.484 1.00 66.62 237 HIS A CA 1
ATOM 1903 C C . HIS A 1 237 ? -38.391 -22.897 34.354 1.00 66.62 237 HIS A C 1
ATOM 1905 O O . HIS A 1 237 ? -39.561 -23.279 34.453 1.00 66.62 237 HIS A O 1
ATOM 1911 N N . GLY A 1 238 ? -37.373 -23.744 34.138 1.00 56.94 238 GLY A N 1
ATOM 1912 C CA . GLY A 1 238 ? -37.472 -25.213 34.136 1.00 56.94 238 GLY A CA 1
ATOM 1913 C C . GLY A 1 238 ? -37.070 -25.898 32.820 1.00 56.94 238 GLY A C 1
ATOM 1914 O O . GLY A 1 238 ? -37.226 -25.342 31.736 1.00 56.94 238 GLY A O 1
ATOM 1915 N N . ALA A 1 239 ? -36.572 -27.137 32.915 1.00 52.03 239 ALA A N 1
ATOM 1916 C CA . ALA A 1 239 ? -36.120 -27.926 31.769 1.00 52.03 239 ALA A CA 1
ATOM 1917 C C . ALA A 1 239 ? -37.225 -28.096 30.706 1.00 52.03 239 ALA A C 1
ATOM 1919 O O . ALA A 1 239 ? -38.379 -28.421 31.010 1.00 52.03 239 ALA A O 1
ATOM 1920 N N . ILE A 1 240 ? -36.857 -27.895 29.440 1.00 50.34 240 ILE A N 1
ATOM 1921 C CA . ILE A 1 240 ? -37.755 -28.010 28.276 1.00 50.34 240 ILE A CA 1
ATOM 1922 C C . ILE A 1 240 ? -38.250 -29.464 28.085 1.00 50.34 240 ILE A C 1
ATOM 1924 O O . ILE A 1 240 ? -39.303 -29.680 27.498 1.00 50.34 240 ILE A O 1
ATOM 1928 N N . ASN A 1 241 ? -37.573 -30.456 28.679 1.00 45.22 241 ASN A N 1
ATOM 1929 C CA . ASN A 1 241 ? -37.795 -31.880 28.394 1.00 45.22 241 ASN A CA 1
ATOM 1930 C C . ASN A 1 241 ? -38.791 -32.623 29.311 1.00 45.22 241 ASN A C 1
ATOM 1932 O O . ASN A 1 241 ? -38.902 -33.838 29.184 1.00 45.22 241 ASN A O 1
ATOM 1936 N N . SER A 1 242 ? -39.522 -31.970 30.225 1.00 42.03 242 SER A N 1
ATOM 1937 C CA . SER A 1 242 ? -40.510 -32.681 31.062 1.00 42.03 242 SER A CA 1
ATOM 1938 C C . SER A 1 242 ? -41.944 -32.198 30.838 1.00 42.03 242 SER A C 1
ATOM 1940 O O . SER A 1 242 ? -42.300 -31.049 31.102 1.00 42.03 242 SER A O 1
ATOM 1942 N N . PHE A 1 243 ? -42.781 -33.131 30.382 1.00 41.53 243 PHE A N 1
ATOM 1943 C CA . PHE A 1 243 ? -44.210 -33.025 30.055 1.00 41.53 243 PHE A CA 1
ATOM 1944 C C . PHE A 1 243 ? -45.116 -32.764 31.285 1.00 41.53 243 PHE A C 1
ATOM 1946 O O . PHE A 1 243 ? -46.291 -33.117 31.302 1.00 41.53 243 PHE A O 1
ATOM 1953 N N . SER A 1 244 ? -44.576 -32.177 32.359 1.00 43.53 244 SER A N 1
ATOM 1954 C CA . SER A 1 244 ? -45.314 -31.907 33.593 1.00 43.53 244 SER A CA 1
ATOM 1955 C C . SER A 1 244 ? -45.971 -30.528 33.536 1.00 43.53 244 SER A C 1
ATOM 1957 O O . SER A 1 244 ? -45.326 -29.476 33.581 1.00 43.53 244 SER A O 1
ATOM 1959 N N . GLN A 1 245 ? -47.292 -30.574 33.427 1.00 41.56 245 GLN A N 1
ATOM 1960 C CA . GLN A 1 245 ? -48.254 -29.496 33.240 1.00 41.56 245 GLN A CA 1
ATOM 1961 C C . GLN A 1 245 ? -48.470 -28.662 34.522 1.00 41.56 245 GLN A C 1
ATOM 1963 O O . GLN A 1 245 ? -49.591 -28.495 34.995 1.00 41.56 245 GLN A O 1
ATOM 1968 N N . ARG A 1 246 ? -47.404 -28.114 35.119 1.00 41.97 246 ARG A N 1
ATOM 1969 C CA . ARG A 1 246 ? -47.527 -27.044 36.128 1.00 41.97 246 ARG A CA 1
ATOM 1970 C C . ARG A 1 246 ? -47.375 -25.703 35.424 1.00 41.97 246 ARG A C 1
ATOM 1972 O O . ARG A 1 246 ? -46.381 -25.514 34.734 1.00 41.97 246 ARG A O 1
ATOM 1979 N N . ARG A 1 247 ? -48.352 -24.793 35.591 1.00 43.84 247 ARG A N 1
ATOM 1980 C CA . ARG A 1 247 ? -48.357 -23.412 35.060 1.00 43.84 247 ARG A CA 1
ATOM 1981 C C . ARG A 1 247 ? -46.973 -22.771 35.226 1.00 43.84 247 ARG A C 1
ATOM 1983 O O . ARG A 1 247 ? -46.641 -22.280 36.304 1.00 43.84 247 ARG A O 1
ATOM 1990 N N . ARG A 1 248 ? -46.155 -22.818 34.172 1.00 54.25 248 ARG A N 1
ATOM 1991 C CA . ARG A 1 248 ? -44.818 -22.227 34.176 1.00 54.25 248 ARG A CA 1
ATOM 1992 C C . ARG A 1 248 ? -45.000 -20.726 34.022 1.00 54.25 248 ARG A C 1
ATOM 1994 O O . ARG A 1 248 ? -45.704 -20.279 33.120 1.00 54.25 248 ARG A O 1
ATOM 2001 N N . LYS A 1 249 ? -44.400 -19.949 34.919 1.00 57.94 249 LYS A N 1
ATOM 2002 C CA . LYS A 1 249 ? -44.351 -18.498 34.756 1.00 57.94 249 LYS A CA 1
ATOM 2003 C C . LYS A 1 249 ? -43.319 -18.207 33.667 1.00 57.94 249 LYS A C 1
ATOM 2005 O O . LYS A 1 249 ? -42.122 -18.351 33.904 1.00 57.94 249 LYS A O 1
ATOM 2010 N N . ALA A 1 250 ? -43.799 -17.917 32.464 1.00 63.72 250 ALA A N 1
ATOM 2011 C CA . ALA A 1 250 ? -42.984 -17.333 31.411 1.00 63.72 250 ALA A CA 1
ATOM 2012 C C . ALA A 1 250 ? -42.917 -15.822 31.651 1.00 63.72 250 ALA A C 1
ATOM 2014 O O . ALA A 1 250 ? -43.933 -15.202 31.974 1.00 63.72 250 ALA A O 1
ATOM 2015 N N . PHE A 1 251 ? -41.729 -15.248 31.512 1.00 76.25 251 PHE A N 1
ATOM 2016 C CA . PHE A 1 251 ? -41.500 -13.818 31.648 1.00 76.25 251 PHE A CA 1
ATOM 2017 C C . PHE A 1 251 ? -40.875 -13.296 30.360 1.00 76.25 251 PHE A C 1
ATOM 2019 O O . PHE A 1 251 ? -40.022 -13.950 29.758 1.00 76.25 251 PHE A O 1
ATOM 2026 N N . ILE A 1 252 ? -41.326 -12.123 29.931 1.00 78.62 252 ILE A N 1
ATOM 2027 C CA . ILE A 1 252 ? -40.728 -11.410 28.807 1.00 78.62 252 ILE A CA 1
ATOM 2028 C C . ILE A 1 252 ? -39.600 -10.562 29.379 1.00 78.62 252 ILE A C 1
ATOM 2030 O O . ILE A 1 252 ? -39.832 -9.790 30.309 1.00 78.62 252 ILE A O 1
ATOM 2034 N N . ILE A 1 253 ? -38.404 -10.728 28.825 1.00 79.00 253 ILE A N 1
ATOM 2035 C CA . ILE A 1 253 ? -37.247 -9.895 29.122 1.00 79.00 253 ILE A CA 1
ATOM 2036 C C . ILE A 1 253 ? -37.123 -8.873 28.002 1.00 79.00 253 ILE A C 1
ATOM 2038 O O . ILE A 1 253 ? -37.034 -9.231 26.825 1.00 79.00 253 ILE A O 1
ATOM 2042 N N . THR A 1 254 ? -37.149 -7.601 28.372 1.00 80.75 254 THR A N 1
ATOM 2043 C CA . THR A 1 254 ? -36.957 -6.472 27.457 1.00 80.75 254 THR A CA 1
ATOM 2044 C C . THR A 1 254 ? -35.599 -5.819 27.692 1.00 80.75 254 THR A C 1
ATOM 2046 O O . THR A 1 254 ? -34.980 -6.013 28.741 1.00 80.75 254 THR A O 1
ATOM 2049 N N . ALA A 1 255 ? -35.152 -5.003 26.735 1.00 77.31 255 ALA A N 1
ATOM 2050 C CA . ALA A 1 255 ? -33.962 -4.168 26.889 1.00 77.31 255 ALA A CA 1
ATOM 2051 C C . ALA A 1 255 ? -33.958 -3.405 28.232 1.00 77.31 255 ALA A C 1
ATOM 2053 O O . ALA A 1 255 ? -34.992 -2.898 28.673 1.00 77.31 255 ALA A O 1
ATOM 2054 N N . GLY A 1 256 ? -32.796 -3.361 28.884 1.00 73.88 256 GLY A N 1
ATOM 2055 C CA . GLY A 1 256 ? -32.578 -2.733 30.188 1.00 73.88 256 GLY A CA 1
ATOM 2056 C C . GLY A 1 256 ? -32.840 -3.630 31.405 1.00 73.88 256 GLY A C 1
ATOM 2057 O O . GLY A 1 256 ? -32.572 -3.213 32.528 1.00 73.88 256 GLY A O 1
ATOM 2058 N N . GLN A 1 257 ? -33.344 -4.857 31.227 1.00 79.75 257 GLN A N 1
ATOM 2059 C CA . GLN A 1 257 ? -33.541 -5.790 32.340 1.00 79.75 257 GLN A CA 1
ATOM 2060 C C . GLN A 1 257 ? -32.298 -6.646 32.615 1.00 79.75 257 GLN A C 1
ATOM 2062 O O . GLN A 1 257 ? -31.633 -7.138 31.698 1.00 79.75 257 GLN A O 1
ATOM 2067 N N . VAL A 1 258 ? -32.021 -6.849 33.906 1.00 77.31 258 VAL A N 1
ATOM 2068 C CA . VAL A 1 258 ? -30.932 -7.691 34.419 1.00 77.31 258 VAL A CA 1
ATOM 2069 C C . VAL A 1 258 ? -31.491 -9.045 34.849 1.00 77.31 258 VAL A C 1
ATOM 2071 O O . VAL A 1 258 ? -32.505 -9.113 35.545 1.00 77.31 258 VAL A O 1
ATOM 2074 N N . PHE A 1 259 ? -30.814 -10.130 34.478 1.00 76.50 259 PHE A N 1
ATOM 2075 C CA . PHE A 1 259 ? -31.178 -11.495 34.861 1.00 76.50 259 PHE A CA 1
ATOM 2076 C C . PHE A 1 259 ? -29.939 -12.322 35.251 1.00 76.50 259 PHE A C 1
ATOM 2078 O O . PHE A 1 259 ? -28.800 -11.930 35.007 1.00 76.50 259 PHE A O 1
ATOM 2085 N N . GLY A 1 260 ? -30.147 -13.442 35.953 1.00 70.38 260 GLY A N 1
ATOM 2086 C CA . GLY A 1 260 ? -29.067 -14.309 36.466 1.00 70.38 260 GLY A CA 1
ATOM 2087 C C . GLY A 1 260 ? -28.444 -13.866 37.800 1.00 70.38 260 GLY A C 1
ATOM 2088 O O . GLY A 1 260 ? -27.957 -14.706 38.552 1.00 70.38 260 GLY A O 1
ATOM 2089 N N . ALA A 1 261 ? -28.566 -12.586 38.173 1.00 63.88 261 ALA A N 1
ATOM 2090 C CA . ALA A 1 261 ? -28.019 -12.017 39.414 1.00 63.88 261 ALA A CA 1
ATOM 2091 C C . ALA A 1 261 ? -28.378 -12.802 40.696 1.00 63.88 261 ALA A C 1
ATOM 2093 O O . ALA A 1 261 ? -27.531 -13.025 41.559 1.00 63.88 261 ALA A O 1
ATOM 2094 N N . GLY A 1 262 ? -29.629 -13.260 40.815 1.00 60.28 262 GLY A N 1
ATOM 2095 C CA . GLY A 1 262 ? -30.098 -13.988 41.998 1.00 60.28 262 GLY A CA 1
ATOM 2096 C C . GLY A 1 262 ? -29.502 -15.393 42.152 1.00 60.28 262 GLY A C 1
ATOM 2097 O O . GLY A 1 262 ? -29.252 -15.825 43.273 1.00 60.28 262 GLY A O 1
ATOM 2098 N N . GLU A 1 263 ? -29.241 -16.104 41.052 1.00 61.09 263 GLU A N 1
ATOM 2099 C CA . GLU A 1 263 ? -28.666 -17.461 41.090 1.00 61.09 263 GLU A CA 1
ATOM 2100 C C . GLU A 1 263 ? -27.171 -17.444 41.429 1.00 61.09 263 GLU A C 1
ATOM 2102 O O . GLU A 1 263 ? -26.659 -18.381 42.047 1.00 61.09 263 GLU A O 1
ATOM 2107 N N . VAL A 1 264 ? -26.476 -16.362 41.068 1.00 59.22 264 VAL A N 1
ATOM 2108 C CA . VAL A 1 264 ? -25.072 -16.154 41.430 1.00 59.22 264 VAL A CA 1
ATOM 2109 C C . VAL A 1 264 ? -24.938 -15.950 42.942 1.00 59.22 264 VAL A C 1
ATOM 2111 O O . VAL A 1 264 ? -24.129 -16.627 43.560 1.00 59.22 264 VAL A O 1
ATOM 2114 N N . LEU A 1 265 ? -25.785 -15.134 43.570 1.00 58.22 265 LEU A N 1
ATOM 2115 C CA . LEU A 1 265 ? -25.663 -14.822 45.003 1.00 58.22 265 LEU A CA 1
ATOM 2116 C C . LEU A 1 265 ? -26.133 -15.953 45.939 1.00 58.22 265 LEU A C 1
ATOM 2118 O O . LEU A 1 265 ? -25.576 -16.135 47.019 1.00 58.22 265 LEU A O 1
ATOM 2122 N N . LEU A 1 266 ? -27.137 -16.741 45.533 1.00 57.91 266 LEU A N 1
ATOM 2123 C CA . LEU A 1 266 ? -27.750 -17.769 46.392 1.00 57.91 266 LEU A CA 1
ATOM 2124 C C . LEU A 1 266 ? -26.868 -19.001 46.645 1.00 57.91 266 LEU A C 1
ATOM 2126 O O . LEU A 1 266 ? -27.060 -19.685 47.647 1.00 57.91 266 LEU A O 1
ATOM 2130 N N . LYS A 1 267 ? -25.925 -19.309 45.749 1.00 51.19 267 LYS A N 1
ATOM 2131 C CA . LYS A 1 267 ? -25.024 -20.466 45.896 1.00 51.19 267 LYS A CA 1
ATOM 2132 C C . LYS A 1 267 ? -23.704 -20.136 46.606 1.00 51.19 267 LYS A C 1
ATOM 2134 O O . LYS A 1 267 ? -23.041 -21.067 47.046 1.00 51.19 267 LYS A O 1
ATOM 2139 N N . ASP A 1 268 ? -23.384 -18.854 46.800 1.00 50.12 268 ASP A N 1
ATOM 2140 C CA . ASP A 1 268 ? -22.167 -18.402 47.499 1.00 50.12 268 ASP A CA 1
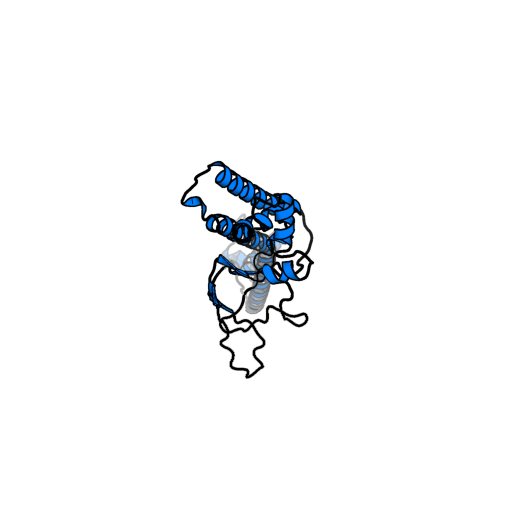ATOM 2141 C C . ASP A 1 268 ? -22.427 -18.074 48.991 1.00 50.12 268 ASP A C 1
ATOM 2143 O O . ASP A 1 268 ? -21.600 -17.469 49.665 1.00 50.12 268 ASP A O 1
ATOM 2147 N N . GLY A 1 269 ? -23.570 -18.506 49.544 1.00 42.81 269 GLY A N 1
ATOM 2148 C CA . GLY A 1 269 ? -23.817 -18.515 50.994 1.00 42.81 269 GLY A CA 1
ATOM 2149 C C . GLY A 1 269 ? -24.406 -17.237 51.602 1.00 42.81 269 GLY A C 1
ATOM 2150 O O . GLY A 1 269 ? -24.577 -17.182 52.820 1.00 42.81 269 GLY A O 1
ATOM 2151 N N . HIS A 1 270 ? -24.786 -16.233 50.808 1.00 42.44 270 HIS A N 1
ATOM 2152 C CA . HIS A 1 270 ? -25.464 -15.046 51.339 1.00 42.44 270 HIS A CA 1
ATOM 2153 C C . HIS A 1 270 ? -26.988 -15.248 51.399 1.00 42.44 270 HIS A C 1
ATOM 2155 O O . HIS A 1 270 ? -27.687 -15.308 50.386 1.00 42.44 270 HIS A O 1
ATOM 2161 N N . VAL A 1 271 ? -27.497 -15.377 52.628 1.00 35.81 271 VAL A N 1
ATOM 2162 C CA . VAL A 1 271 ? -28.927 -15.482 52.951 1.00 35.81 271 VAL A CA 1
ATOM 2163 C C . VAL A 1 271 ? -29.645 -14.197 52.526 1.00 35.81 271 VAL A C 1
ATOM 2165 O O . VAL A 1 271 ? -29.152 -13.099 52.775 1.00 35.81 271 VAL A O 1
ATOM 2168 N N . LYS A 1 272 ? -30.820 -14.335 51.898 1.00 35.50 272 LYS A N 1
ATOM 2169 C CA . LYS A 1 272 ? -31.729 -13.214 51.608 1.00 35.50 272 LYS A CA 1
ATOM 2170 C C . LYS A 1 272 ? -32.020 -12.435 52.899 1.00 35.50 272 LYS A C 1
ATOM 2172 O O . LYS A 1 272 ? -32.628 -13.009 53.800 1.00 35.50 272 LYS A O 1
ATOM 2177 N N . SER A 1 273 ? -31.630 -11.162 52.965 1.00 35.09 273 SER A N 1
ATOM 2178 C CA . SER A 1 273 ? -32.225 -10.184 53.889 1.00 35.09 273 SER A CA 1
ATOM 2179 C C . SER A 1 273 ? -33.367 -9.458 53.198 1.00 35.09 273 SER A C 1
ATOM 2181 O O . SER A 1 273 ? -33.100 -8.950 52.082 1.00 35.09 273 SER A O 1
#

Sequence (273 aa):
RNNWILFWYNNNYEEGMINPIGEGQNLDRYILSMFWSIQTITSIGYGNISPFTRLEWWFGSIFMLLSGVLWAYIIGSLVGVAAALQVENELHRNRIDEVNVMISQFAKSDPTKGKYSSEQEMYDTDIFAKRLKKFIHSQKMSHKLSAVNDMRGSFPVINSLSPEMQRVSSFMLVREHLELVPYLSSRFLSMDERSHVAKECMVLEFPPGETIRMSGDDGSIGRGIFVMIRGTAFAAHGAINSFSQRRRKAFIITAGQVFGAGEVLLKDGHVKS

Nearest PDB structures (foldseek):
  6pby-assembly1_A  TM=4.148E-01  e=1.339E-04  Rattus norvegicus
  9chp-assembly1_A  TM=5.315E-01  e=4.657E-02  Homo sapiens

InterPro domains:
  IPR005821 Ion transport domain [PF00520] (8-79)
  IPR018490 Cyclic nucleotide-binding domain superfamily [SSF51206] (153-266)
  IPR050818 Potassium channel, voltage-dependent, EAG/ELK/ERG-like, animal-type [PTHR10217] (21-263)

pLDDT: mean 72.41, std 15.69, range [35.09, 94.88]

Solvent-accessible surface area (backbone atoms only — not comparable to full-atom values): 16863 Å² total; per-residue (Å²): 132,90,40,34,71,57,56,37,44,78,74,68,66,54,97,90,54,86,49,63,79,60,97,85,31,61,63,41,36,46,52,54,53,48,51,56,48,50,29,46,48,69,67,67,58,88,67,77,78,55,66,70,40,76,65,46,44,56,52,50,54,53,52,44,53,53,26,50,55,53,40,53,50,52,52,52,52,51,51,52,53,54,48,59,69,41,50,62,57,50,56,51,49,53,53,53,49,54,47,52,53,53,55,54,44,57,71,62,71,48,82,48,83,80,78,62,90,52,72,64,63,58,48,50,54,54,51,47,52,50,51,52,53,50,50,59,58,55,44,76,78,57,91,76,90,77,94,76,92,74,95,36,86,92,51,65,64,56,75,77,44,54,74,69,58,29,32,54,51,32,24,63,75,40,45,69,66,38,53,65,38,82,73,60,13,81,90,72,38,56,73,68,59,44,20,53,52,30,62,72,60,79,87,86,87,79,69,92,87,72,85,82,52,74,75,54,102,85,25,94,75,43,88,62,73,46,71,36,80,73,65,75,48,82,46,65,77,71,74,90,87,59,95,68,91,63,91,66,69,67,44,81,44,46,51,72,43,72,45,50,57,69,67,61,47,59,77,73,72,59,77,91,126

Organism: NCBI:txid49249

Radius of gyration: 37.54 Å; Cα contacts (8 Å, |Δi|>4): 193; chains: 1; bounding box: 84×56×103 Å

Foldseek 3Di:
DDWQLNVLCVPPDDPPDQDLDDVPSPVSVVVVVVVVLVCLLVVVCPVSGDTDDPVSVVVSVVSSVVSVVVSVVVVVVVVVVVVVVCVLVVVLVVLVVLLVVLLVVLVVLCPCVVPDPDVVVVVVSVVLSVVLSVQSVVCSVPDDDDDDDDLQVSRSVLVVDDPVNSLVSLCSNCVSVLCLDVCSRPVNDPSNRSSVVSNVDHDDDDDPPDDFDADDPPGPVDQDKDAAQADKDKDWPDDPPDPDPDPIDIDIDGHSDIDRVVVVPVVVPDDDD

Mean predicted aligned error: 16.56 Å